Protein AF-A0A226D2D3-F1 (afdb_monomer)

Nearest PDB structures (foldseek):
  6wqw-assembly1_A  TM=8.626E-01  e=2.459E-08  Thermobacillus composti
  1w3h-assembly2_B  TM=8.123E-01  e=1.171E-08  Cellvibrio japonicus
  1w32-assembly2_B  TM=8.047E-01  e=2.616E-08  Cellvibrio japonicus
  7d89-assembly1_A  TM=5.773E-01  e=2.387E-10  Bacillus sp. (in: firmicute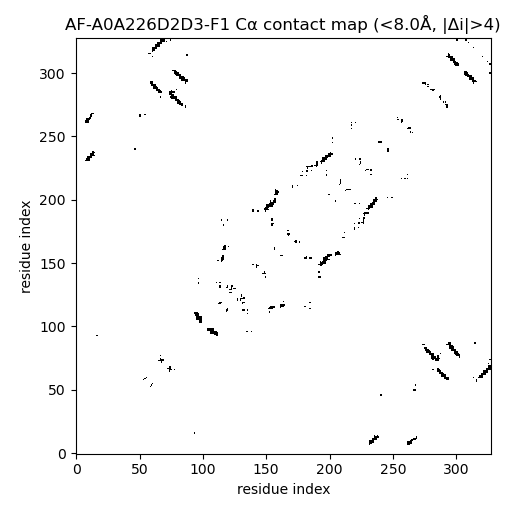s)
  7d88-assembly1_A  TM=5.467E-01  e=6.032E-10  Bacillus sp. (in: firmicutes)

Secondary structure (DSSP, 8-state):
-PPP-----EEEE---------S---S---GGGG--TTSPPPTT-HHHHHHHHHIIIIIEEEEEEEEE-TTS-B-TT-EEEEEEEEESSPP-----EE-TTSSS--EEE-HHHHTSHHHHHHTT-TTSS--HHHHHHHHHHHHHHTT---EE--SEE-SGGGS-TT---SHHHHHHHHHHHHHHHHHHHTTT-SEEEEEE-TTT--HHHHHH-TTHHHHHHHHHHHH-SSSEEEEE----TT-HHHHHHHHHHHHHHHHTT--EE------S----EEEEE--TTSEEEEEEESEEEEEEEEETTEEEEEEEEE-TT-SEEEEEEE--

InterPro domains:
  IPR001000 Glycoside hydrolase family 10 domain [PF00331] (111-263)
  IPR001000 Glycoside hydrolase family 10 domain [PS51760] (74-328)
  IPR001000 Glycoside hydrolase family 10 domain [SM00633] (115-310)
  IPR017853 Glycoside hydrolase superfamily [SSF51445] (75-263)
  IPR044846 Glycoside hydrolase family 10 [PTHR31490] (45-238)

Sequence (328 aa):
MAPLNLSLLILLAVTFSCRTIGGNVIDTFNLNSLRDDTIPLAANDSWRAQALADIETHRKSDLYISVTDALGRAVPDAQVRFEMKRQVFNFGTALLLPDSSKSSSTISTPFENDHKWPQWQTSQSNTDSNHRVTWTNEVIAWAAQRNIKVRGHAMLWGSWRWSPSNIPRDPPGLRSAIANHVQDIGSRHSGRLIEWDVLNEPYSENDYTNLLGREAMLDWFRAARSADPNAKLYLNDYPNPSDSTFINFDADVLRFLVQNGAPAVYRDLVFNQWWSDVTGTTDAVGHFTSRVFQGHYDIHVTKGNKTKIVETTLSHGQSVQSLNIVFD

Mean predicted aligned error: 14.36 Å

Structure (mmCIF, N/CA/C/O backbone):
data_AF-A0A226D2D3-F1
#
_entry.id   AF-A0A226D2D3-F1
#
loop_
_atom_site.group_PDB
_atom_site.id
_atom_site.type_symbol
_atom_site.label_atom_id
_atom_site.label_alt_id
_atom_site.label_comp_id
_atom_site.label_asym_id
_atom_site.label_entity_id
_atom_site.label_seq_id
_atom_site.pdbx_PDB_ins_code
_atom_site.Cartn_x
_atom_site.Cartn_y
_atom_site.Cartn_z
_atom_site.occupancy
_atom_site.B_iso_or_equiv
_atom_site.auth_seq_id
_atom_site.auth_comp_id
_atom_site.auth_asym_id
_atom_site.auth_atom_id
_atom_site.pdbx_PDB_model_num
ATOM 1 N N . MET A 1 1 ? -0.392 -31.424 -18.193 1.00 31.25 1 MET A N 1
ATOM 2 C CA . MET A 1 1 ? 0.022 -30.050 -17.837 1.00 31.25 1 MET A CA 1
ATOM 3 C C . MET A 1 1 ? -1.129 -29.419 -17.076 1.00 31.25 1 MET A C 1
ATOM 5 O O . MET A 1 1 ? -2.198 -29.283 -17.650 1.00 31.25 1 MET A O 1
ATOM 9 N N . ALA A 1 2 ? -0.964 -29.179 -15.776 1.00 21.12 2 ALA A N 1
ATOM 10 C CA . ALA A 1 2 ? -1.991 -28.546 -14.947 1.00 21.12 2 ALA A CA 1
ATOM 11 C C . ALA A 1 2 ? -1.989 -27.021 -15.183 1.00 21.12 2 ALA A C 1
ATOM 13 O O . ALA A 1 2 ? -0.910 -26.467 -15.409 1.00 21.12 2 ALA A O 1
ATOM 14 N N . PRO A 1 3 ? -3.146 -26.337 -15.154 1.00 22.47 3 PRO A N 1
ATOM 15 C CA . PRO A 1 3 ? -3.194 -24.890 -15.315 1.00 22.47 3 PRO A CA 1
ATOM 16 C C . PRO A 1 3 ? -2.588 -24.215 -14.075 1.00 22.47 3 PRO A C 1
ATOM 18 O O . PRO A 1 3 ? -2.956 -24.537 -12.944 1.00 22.47 3 PRO A O 1
ATOM 21 N N . LEU A 1 4 ? -1.643 -23.292 -14.284 1.00 22.88 4 LEU A N 1
ATOM 22 C CA . LEU A 1 4 ? -1.127 -22.430 -13.221 1.00 22.88 4 LEU A CA 1
ATOM 23 C C . LEU A 1 4 ? -2.275 -21.572 -12.677 1.00 22.88 4 LEU A C 1
ATOM 25 O O . LEU A 1 4 ? -2.859 -20.762 -13.393 1.00 22.88 4 LEU A O 1
ATOM 29 N N . ASN A 1 5 ? -2.580 -21.754 -11.399 1.00 22.62 5 ASN A N 1
ATOM 30 C CA . ASN A 1 5 ? -3.577 -20.989 -10.668 1.00 22.62 5 ASN A CA 1
ATOM 31 C C . ASN A 1 5 ? -2.965 -19.624 -10.279 1.00 22.62 5 ASN A C 1
ATOM 33 O O . ASN A 1 5 ? -2.395 -19.477 -9.199 1.00 22.62 5 ASN A O 1
ATOM 37 N N . LEU A 1 6 ? -2.988 -18.645 -11.194 1.00 25.59 6 LEU A N 1
ATOM 38 C CA . LEU A 1 6 ? -2.510 -17.276 -10.949 1.00 25.59 6 LEU A CA 1
ATOM 39 C C . LEU A 1 6 ? -3.553 -16.475 -10.151 1.00 25.59 6 LEU A C 1
ATOM 41 O O . LEU A 1 6 ? -4.326 -15.700 -10.705 1.00 25.59 6 LEU A O 1
ATOM 45 N N . SER A 1 7 ? -3.564 -16.646 -8.830 1.00 23.05 7 SER A N 1
ATOM 46 C CA . SER A 1 7 ? -4.267 -15.736 -7.916 1.00 23.05 7 SER A CA 1
ATOM 47 C C . SER A 1 7 ? -3.352 -14.551 -7.595 1.00 23.05 7 SER A C 1
ATOM 49 O O . SER A 1 7 ? -2.597 -14.577 -6.627 1.00 23.05 7 SER A O 1
ATOM 51 N N . LEU A 1 8 ? -3.341 -13.542 -8.463 1.00 31.14 8 LEU A N 1
ATOM 52 C CA . LEU A 1 8 ? -2.649 -12.275 -8.215 1.00 31.14 8 LEU A CA 1
ATOM 53 C C . LEU A 1 8 ? -3.581 -11.372 -7.361 1.00 31.14 8 LEU A C 1
ATOM 55 O O . LEU A 1 8 ? -4.778 -11.624 -7.288 1.00 31.14 8 LEU A O 1
ATOM 59 N N . LEU A 1 9 ? -3.082 -10.357 -6.658 1.00 27.61 9 LEU A N 1
ATOM 60 C CA . LEU A 1 9 ? -3.921 -9.351 -5.986 1.00 27.61 9 LEU A CA 1
ATOM 61 C C . LEU A 1 9 ? -3.256 -7.998 -6.252 1.00 27.61 9 LEU A C 1
ATOM 63 O O . LEU A 1 9 ? -2.134 -7.787 -5.782 1.00 27.61 9 LEU A O 1
ATOM 67 N N . ILE A 1 10 ? -3.890 -7.145 -7.061 1.00 30.39 10 ILE A N 1
ATOM 68 C CA . ILE A 1 10 ? -3.457 -5.769 -7.315 1.00 30.39 10 ILE A CA 1
ATOM 69 C C . ILE A 1 10 ? -4.364 -4.850 -6.528 1.00 30.39 10 ILE A C 1
ATOM 71 O O . ILE A 1 10 ? -5.568 -4.822 -6.761 1.00 30.39 10 ILE A O 1
ATOM 75 N N . LEU A 1 11 ? -3.793 -4.114 -5.588 1.00 30.05 11 LEU A N 1
ATOM 76 C CA . LEU A 1 11 ? -4.516 -3.104 -4.827 1.00 30.05 11 LEU A CA 1
ATOM 77 C C . LEU A 1 11 ? -3.939 -1.732 -5.224 1.00 30.05 11 LEU A C 1
ATOM 79 O O . LEU A 1 11 ? -2.795 -1.654 -5.668 1.00 30.05 11 LEU A O 1
ATOM 83 N N . LEU A 1 12 ? -4.725 -0.660 -5.150 1.00 31.91 12 LEU A N 1
ATOM 84 C CA . LEU A 1 12 ? -4.219 0.707 -5.326 1.00 31.91 12 LEU A CA 1
ATOM 85 C C . LEU A 1 12 ? -3.885 1.273 -3.946 1.00 31.91 12 LEU A C 1
ATOM 87 O O . LEU A 1 12 ? -4.707 1.151 -3.036 1.00 31.91 12 LEU A O 1
ATOM 91 N N . ALA A 1 13 ? -2.705 1.868 -3.764 1.00 32.47 13 ALA A N 1
ATOM 92 C CA . ALA A 1 13 ? -2.449 2.662 -2.567 1.00 32.47 13 ALA A CA 1
ATOM 93 C C . ALA A 1 13 ? -2.359 4.140 -2.921 1.00 32.47 13 ALA A C 1
ATOM 95 O O . ALA A 1 13 ? -2.171 4.514 -4.071 1.00 32.47 13 ALA A O 1
ATOM 96 N N . VAL A 1 14 ? -2.568 4.950 -1.895 1.00 31.91 14 VAL A N 1
ATOM 97 C CA . VAL A 1 14 ? -2.455 6.398 -1.895 1.00 31.91 14 VAL A CA 1
ATOM 98 C C . VAL A 1 14 ? -1.491 6.701 -0.762 1.00 31.91 14 VAL A C 1
ATOM 100 O O . VAL A 1 14 ? -1.859 6.662 0.415 1.00 31.91 14 VAL A O 1
ATOM 103 N N . THR A 1 15 ? -0.232 6.944 -1.096 1.00 30.95 15 THR A N 1
ATOM 104 C CA . THR A 1 15 ? 0.739 7.503 -0.158 1.00 30.95 15 THR A CA 1
ATOM 105 C C . THR A 1 15 ? 0.542 9.014 -0.114 1.00 30.95 15 THR A C 1
ATOM 107 O O . THR A 1 15 ? 0.740 9.713 -1.104 1.00 30.95 15 THR A O 1
ATOM 110 N N . PHE A 1 16 ? 0.156 9.550 1.044 1.00 25.00 16 PHE A N 1
ATOM 111 C CA . PHE A 1 16 ? 0.282 10.984 1.288 1.00 25.00 16 PHE A CA 1
ATOM 112 C C . PHE A 1 16 ? 1.773 11.292 1.462 1.00 25.00 16 PHE A C 1
ATOM 114 O O . PHE A 1 16 ? 2.352 10.940 2.490 1.00 25.00 16 PHE A O 1
ATOM 121 N N . SER A 1 17 ? 2.402 11.965 0.493 1.00 25.20 17 SER A N 1
ATOM 122 C CA . SER A 1 17 ? 3.638 12.696 0.789 1.00 25.20 17 SER A CA 1
ATOM 123 C C . SER A 1 17 ? 3.292 13.756 1.828 1.00 25.20 17 SER A C 1
ATOM 125 O O . SER A 1 17 ? 2.575 14.719 1.544 1.00 25.20 17 SER A O 1
ATOM 127 N N . CYS A 1 18 ? 3.805 13.586 3.045 1.00 21.55 18 CYS A N 1
ATOM 128 C CA . CYS A 1 18 ? 3.887 14.675 4.002 1.00 21.55 18 CYS A CA 1
ATOM 129 C C . CYS A 1 18 ? 4.701 15.791 3.334 1.00 21.55 18 CYS A C 1
ATOM 131 O O . CYS A 1 18 ? 5.915 15.666 3.176 1.00 21.55 18 CYS A O 1
ATOM 133 N N . ARG A 1 19 ? 4.048 16.884 2.917 1.00 22.12 19 ARG A N 1
ATOM 134 C CA . ARG A 1 19 ? 4.770 18.130 2.646 1.00 22.12 19 ARG A CA 1
ATOM 135 C C . ARG A 1 19 ? 5.502 18.488 3.932 1.00 22.12 19 ARG A C 1
ATOM 137 O O . ARG A 1 19 ? 4.878 18.703 4.967 1.00 22.12 19 ARG A O 1
ATOM 144 N N . THR A 1 20 ? 6.821 18.534 3.850 1.00 23.48 20 THR A N 1
ATOM 145 C CA . THR A 1 20 ? 7.714 19.056 4.876 1.00 23.48 20 THR A CA 1
ATOM 146 C C . THR A 1 20 ? 7.292 20.477 5.240 1.00 23.48 20 THR A C 1
ATOM 148 O O . THR A 1 20 ? 7.628 21.442 4.557 1.00 23.48 20 THR A O 1
ATOM 151 N N . ILE A 1 21 ? 6.558 20.624 6.344 1.00 22.03 21 ILE A N 1
ATOM 152 C CA . ILE A 1 21 ? 6.569 21.874 7.097 1.00 22.03 21 ILE A CA 1
ATOM 153 C C . ILE A 1 21 ? 7.916 21.872 7.813 1.00 22.03 21 ILE A C 1
ATOM 155 O O . ILE A 1 21 ? 8.137 21.117 8.757 1.00 22.03 21 ILE A O 1
ATOM 159 N N . GLY A 1 22 ? 8.861 22.640 7.275 1.00 23.38 22 GLY A N 1
ATOM 160 C CA . GLY A 1 22 ? 10.145 22.860 7.918 1.00 23.38 22 GLY A CA 1
ATOM 161 C C . GLY A 1 22 ? 9.938 23.431 9.319 1.00 23.38 22 GLY A C 1
ATOM 162 O O . GLY A 1 22 ? 9.246 24.432 9.484 1.00 23.38 22 GLY A O 1
ATOM 163 N N . GLY A 1 23 ? 10.557 22.799 10.314 1.00 23.17 23 GLY A N 1
ATOM 164 C CA . GLY A 1 23 ? 10.637 23.336 11.668 1.00 23.17 23 GLY A CA 1
ATOM 165 C C . GLY A 1 23 ? 10.462 22.276 12.746 1.00 23.17 23 GLY A C 1
ATOM 166 O O . GLY A 1 23 ? 9.345 21.883 13.039 1.00 23.17 23 GLY A O 1
ATOM 167 N N . ASN A 1 24 ? 11.588 21.913 13.365 1.00 21.72 24 ASN A N 1
ATOM 168 C CA . ASN A 1 24 ? 11.745 21.278 14.677 1.00 21.72 24 ASN A CA 1
ATOM 169 C C . ASN A 1 24 ? 11.063 19.918 14.921 1.00 21.72 24 ASN A C 1
ATOM 171 O O . ASN A 1 24 ? 9.855 19.740 14.840 1.00 21.72 24 ASN A O 1
ATOM 175 N N . VAL A 1 25 ? 11.901 18.959 15.316 1.00 25.41 25 VAL A N 1
ATOM 176 C CA . VAL A 1 25 ? 11.528 17.638 15.828 1.00 25.41 25 VAL A CA 1
ATOM 177 C C . VAL A 1 25 ? 10.590 17.808 17.029 1.00 25.41 25 VAL A C 1
ATOM 179 O O . VAL A 1 25 ? 10.999 18.334 18.063 1.00 25.41 25 VAL A O 1
ATOM 182 N N . ILE A 1 26 ? 9.334 17.375 16.893 1.00 24.25 26 ILE A N 1
ATOM 183 C CA . ILE A 1 26 ? 8.383 17.285 18.006 1.00 24.25 26 ILE A CA 1
ATOM 184 C C . ILE A 1 26 ? 8.443 15.855 18.543 1.00 24.25 26 ILE A C 1
ATOM 186 O O . ILE A 1 26 ? 7.852 14.939 17.978 1.00 24.25 26 ILE A O 1
ATOM 190 N N . ASP A 1 27 ? 9.159 15.681 19.650 1.00 27.69 27 ASP A N 1
ATOM 191 C CA . ASP A 1 27 ? 9.424 14.396 20.316 1.00 27.69 27 ASP A CA 1
ATOM 192 C C . ASP A 1 27 ? 8.228 13.864 21.141 1.00 27.69 27 ASP A C 1
ATOM 194 O O . ASP A 1 27 ? 8.367 13.051 22.045 1.00 27.69 27 ASP A O 1
ATOM 198 N N . THR A 1 28 ? 7.011 14.335 20.858 1.00 27.64 28 THR A N 1
ATOM 199 C CA . THR A 1 28 ? 5.766 13.844 21.470 1.00 27.64 28 THR A CA 1
ATOM 200 C C . THR A 1 28 ? 4.602 14.052 20.502 1.00 27.64 28 THR A C 1
ATOM 202 O O . THR A 1 28 ? 3.903 15.064 20.529 1.00 27.64 28 THR A O 1
ATOM 205 N N . PHE A 1 29 ? 4.370 13.090 19.609 1.00 30.06 29 PHE A N 1
ATOM 206 C CA . PHE A 1 29 ? 3.169 13.094 18.773 1.00 30.06 29 PHE A CA 1
ATOM 207 C C . PHE A 1 29 ? 1.957 12.696 19.634 1.00 30.06 29 PHE A C 1
ATOM 209 O O . PHE A 1 29 ? 1.652 11.519 19.818 1.00 30.06 29 PHE A O 1
ATOM 216 N N . ASN A 1 30 ? 1.280 13.683 20.223 1.00 29.89 30 ASN A N 1
ATOM 217 C CA . ASN A 1 30 ? 0.001 13.478 20.898 1.00 29.89 30 ASN A CA 1
ATOM 218 C C . ASN A 1 30 ? -1.104 13.372 19.838 1.00 29.89 30 ASN A C 1
ATOM 220 O O . ASN A 1 30 ? -1.528 14.383 19.287 1.00 29.89 30 ASN A O 1
ATOM 224 N N . LEU A 1 31 ? -1.592 12.157 19.572 1.00 31.08 31 LEU A N 1
ATOM 225 C CA . LEU A 1 31 ? -2.655 11.876 18.591 1.00 31.08 31 LEU A CA 1
ATOM 226 C C . LEU A 1 31 ? -3.942 12.700 18.807 1.00 31.08 31 LEU A C 1
ATOM 228 O O . LEU A 1 31 ? -4.733 12.845 17.877 1.00 31.08 31 LEU A O 1
ATOM 232 N N . ASN A 1 32 ? -4.153 13.277 19.996 1.00 30.91 32 ASN A N 1
ATOM 233 C CA . ASN A 1 32 ? -5.303 14.141 20.264 1.00 30.91 32 ASN A CA 1
ATOM 234 C C . ASN A 1 32 ? -5.236 15.504 19.555 1.00 30.91 32 ASN A C 1
ATOM 236 O O . ASN A 1 32 ? -6.280 16.131 19.403 1.00 30.91 32 ASN A O 1
ATOM 240 N N . SER A 1 33 ? -4.065 15.966 19.096 1.00 29.94 33 SER A N 1
ATOM 241 C CA . SER A 1 33 ? -3.946 17.246 18.373 1.00 29.94 33 SER A CA 1
ATOM 242 C C . SER A 1 33 ? -4.426 17.185 16.917 1.00 29.94 33 SER A C 1
ATOM 244 O O . SER A 1 33 ? -4.579 18.227 16.291 1.00 29.94 33 SER A O 1
ATOM 246 N N . LEU A 1 34 ? -4.706 15.987 16.387 1.00 29.73 34 LEU A N 1
ATOM 247 C CA . LEU A 1 34 ? -5.310 15.783 15.063 1.00 29.73 34 LEU A CA 1
ATOM 248 C C . LEU A 1 34 ? -6.852 15.839 15.083 1.00 29.73 34 LEU A C 1
ATOM 250 O O . LEU A 1 34 ? -7.475 15.679 14.037 1.00 29.73 34 LEU A O 1
ATOM 254 N N . ARG A 1 35 ? -7.480 16.054 16.251 1.00 33.56 35 ARG A N 1
ATOM 255 C CA . ARG A 1 35 ? -8.943 16.196 16.421 1.00 33.56 35 ARG A CA 1
ATOM 256 C C . ARG A 1 35 ? -9.435 17.621 16.135 1.00 33.56 35 ARG A C 1
ATOM 258 O O . ARG A 1 35 ? -10.252 18.156 16.881 1.00 33.56 35 ARG A O 1
ATOM 265 N N . ASP A 1 36 ? -8.886 18.267 15.113 1.00 33.00 36 ASP A N 1
ATOM 266 C CA . ASP A 1 36 ? -9.359 19.591 14.719 1.00 33.00 36 ASP A CA 1
ATOM 267 C C . ASP A 1 36 ? -10.523 19.461 13.727 1.00 33.00 36 ASP A C 1
ATOM 269 O O . ASP A 1 36 ? -10.343 19.390 12.511 1.00 33.00 36 ASP A O 1
ATOM 273 N N . ASP A 1 37 ? -11.735 19.416 14.280 1.00 34.66 37 ASP A N 1
ATOM 274 C CA . ASP A 1 37 ? -12.998 19.333 13.540 1.00 34.66 37 ASP A CA 1
ATOM 275 C C . ASP A 1 37 ? -13.365 20.661 12.830 1.00 34.66 37 ASP A C 1
ATOM 277 O O . ASP A 1 37 ? -14.459 20.790 12.278 1.00 34.66 37 ASP A O 1
ATOM 281 N N . THR A 1 38 ? -12.481 21.672 12.844 1.00 30.61 38 THR A N 1
ATOM 282 C CA . THR A 1 38 ? -12.770 23.020 12.320 1.00 30.61 38 THR A CA 1
ATOM 283 C C . THR A 1 38 ? -12.391 23.239 10.856 1.00 30.61 38 THR A C 1
ATOM 285 O O . THR A 1 38 ? -12.717 24.292 10.306 1.00 30.61 38 THR A O 1
ATOM 288 N N . ILE A 1 39 ? -11.761 22.265 10.184 1.00 31.69 39 ILE A N 1
ATOM 289 C CA . ILE A 1 39 ? -11.462 22.366 8.747 1.00 31.69 39 ILE A CA 1
ATOM 290 C C . ILE A 1 39 ? -12.756 22.125 7.948 1.00 31.69 39 ILE A C 1
ATOM 292 O O . ILE A 1 39 ? -13.252 20.995 7.925 1.00 31.69 39 ILE A O 1
ATOM 296 N N . PRO A 1 40 ? -13.313 23.134 7.248 1.00 30.62 40 PRO A N 1
ATOM 297 C CA . PRO A 1 40 ? -14.544 22.958 6.491 1.00 30.62 40 PRO A CA 1
ATOM 298 C C . PRO A 1 40 ? -14.302 21.998 5.324 1.00 30.62 40 PRO A C 1
ATOM 300 O O . PRO A 1 40 ? -13.495 22.263 4.431 1.00 30.62 40 PRO A O 1
ATOM 303 N N . LEU A 1 41 ? -15.015 20.875 5.322 1.00 38.25 41 LEU A N 1
ATOM 304 C CA . LEU A 1 41 ? -15.001 19.929 4.212 1.00 38.25 41 LEU A CA 1
ATOM 305 C C . LEU A 1 41 ? -15.872 20.484 3.076 1.00 38.25 41 LEU A C 1
ATOM 307 O O . LEU A 1 41 ? -17.026 20.853 3.296 1.00 38.25 41 LEU A O 1
ATOM 311 N N . ALA A 1 42 ? -15.325 20.560 1.860 1.00 38.81 42 ALA A N 1
ATOM 312 C CA . ALA A 1 42 ? -16.060 21.024 0.683 1.00 38.81 42 ALA A CA 1
ATOM 313 C C . ALA A 1 42 ? -17.308 20.150 0.444 1.00 38.81 42 ALA A C 1
ATOM 315 O O . ALA A 1 42 ? -17.222 18.925 0.366 1.00 38.81 42 ALA A O 1
ATOM 316 N N . ALA A 1 43 ? -18.476 20.789 0.356 1.00 40.25 43 ALA A N 1
ATOM 317 C CA . ALA A 1 43 ? -19.776 20.146 0.551 1.00 40.25 43 ALA A CA 1
ATOM 318 C C . ALA A 1 43 ? -20.296 19.277 -0.618 1.00 40.25 43 ALA A C 1
ATOM 320 O O . ALA A 1 43 ? -21.300 18.597 -0.442 1.00 40.25 43 ALA A O 1
ATOM 321 N N . ASN A 1 44 ? -19.649 19.265 -1.792 1.00 46.38 44 ASN A N 1
ATOM 322 C CA . ASN A 1 44 ? -20.269 18.773 -3.038 1.00 46.38 44 ASN A CA 1
ATOM 323 C C . ASN A 1 44 ? -19.428 17.753 -3.827 1.00 46.38 44 ASN A C 1
ATOM 325 O O . ASN A 1 44 ? -19.378 17.786 -5.054 1.00 46.38 44 ASN A O 1
ATOM 329 N N . ASP A 1 45 ? -18.803 16.811 -3.130 1.00 53.25 45 ASP A N 1
ATOM 330 C CA . ASP A 1 45 ? -17.981 15.770 -3.746 1.00 53.25 45 ASP A CA 1
ATOM 331 C C . ASP A 1 45 ? -18.735 14.426 -3.807 1.00 53.25 45 ASP A C 1
ATOM 333 O O . ASP A 1 45 ? -18.797 13.689 -2.821 1.00 53.25 45 ASP A O 1
ATOM 337 N N . SER A 1 46 ? -19.294 14.066 -4.970 1.00 51.72 46 SER A N 1
ATOM 338 C CA . SER A 1 46 ? -20.039 12.802 -5.171 1.00 51.72 46 SER A CA 1
ATOM 339 C C . SER A 1 46 ? -19.212 11.545 -4.863 1.00 51.72 46 SER A C 1
ATOM 341 O O . SER A 1 46 ? -19.755 10.526 -4.434 1.00 51.72 46 SER A O 1
ATOM 343 N N . TRP A 1 47 ? -17.886 11.625 -5.002 1.00 45.91 47 TRP A N 1
ATOM 344 C CA . TRP A 1 47 ? -16.967 10.541 -4.659 1.00 45.91 47 TRP A CA 1
ATOM 345 C C . TRP A 1 47 ? -16.958 10.224 -3.155 1.00 45.91 47 TRP A C 1
ATOM 347 O O . TRP A 1 47 ? -16.774 9.063 -2.788 1.00 45.91 47 TRP A O 1
ATOM 357 N N . ARG A 1 48 ? -17.210 11.210 -2.277 1.00 50.19 48 ARG A N 1
ATOM 358 C CA . ARG A 1 48 ? -17.211 11.014 -0.814 1.00 50.19 48 ARG A CA 1
ATOM 359 C C . ARG A 1 48 ? -18.369 10.146 -0.359 1.00 50.19 48 ARG A C 1
ATOM 361 O O . ARG A 1 48 ? -18.182 9.302 0.508 1.00 50.19 48 ARG A O 1
ATOM 368 N N . ALA A 1 49 ? -19.545 10.323 -0.958 1.00 57.38 49 ALA A N 1
ATOM 369 C CA . ALA A 1 49 ? -20.709 9.502 -0.643 1.00 57.38 49 ALA A CA 1
ATOM 370 C C . ALA A 1 49 ? -20.434 8.022 -0.946 1.00 57.38 49 ALA A C 1
ATOM 372 O O . ALA A 1 49 ? -20.690 7.162 -0.105 1.00 57.38 49 ALA A O 1
ATOM 373 N N . GLN A 1 50 ? -19.825 7.731 -2.101 1.00 55.41 50 GLN A N 1
ATOM 374 C CA . GLN A 1 50 ? -19.432 6.362 -2.429 1.00 55.41 50 GLN A CA 1
ATOM 375 C C . GLN A 1 50 ? -18.284 5.871 -1.532 1.00 55.41 50 GLN A C 1
ATOM 377 O O . GLN A 1 50 ? -18.302 4.720 -1.122 1.00 55.41 50 GLN A O 1
ATOM 382 N N . ALA A 1 51 ? -17.302 6.711 -1.192 1.00 51.12 51 ALA A N 1
ATOM 383 C CA . ALA A 1 51 ? -16.208 6.314 -0.301 1.00 51.12 51 ALA A CA 1
ATOM 384 C C . ALA A 1 51 ? -16.707 5.960 1.112 1.00 51.12 51 ALA A C 1
ATOM 386 O O . ALA A 1 51 ? -16.269 4.970 1.693 1.00 51.12 51 ALA A O 1
ATOM 387 N N . LEU A 1 52 ? -17.665 6.723 1.646 1.00 60.28 52 LEU A N 1
ATOM 388 C CA . LEU A 1 52 ? -18.320 6.423 2.920 1.00 60.28 52 LEU A CA 1
ATOM 389 C C . LEU A 1 52 ? -19.144 5.128 2.842 1.00 60.28 52 LEU A C 1
ATOM 391 O O . LEU A 1 52 ? -19.071 4.311 3.757 1.00 60.28 52 LEU A O 1
ATOM 395 N N . ALA A 1 53 ? -19.873 4.902 1.745 1.00 63.94 53 ALA A N 1
ATOM 396 C CA . ALA A 1 53 ? -20.614 3.657 1.529 1.00 63.94 53 ALA A CA 1
ATOM 397 C C . ALA A 1 53 ? -19.687 2.427 1.468 1.00 63.94 53 ALA A C 1
ATOM 399 O O . ALA A 1 53 ? -19.996 1.373 2.030 1.00 63.94 53 ALA A O 1
ATOM 400 N N . ASP A 1 54 ? -18.521 2.572 0.843 1.00 61.56 54 ASP A N 1
ATOM 401 C CA . ASP A 1 54 ? -17.526 1.506 0.749 1.00 61.56 54 ASP A CA 1
ATOM 402 C C . ASP A 1 54 ? -16.854 1.239 2.106 1.00 61.56 54 ASP A C 1
ATOM 404 O O . ASP A 1 54 ? -16.642 0.081 2.463 1.00 61.56 54 ASP A O 1
ATOM 408 N N . ILE A 1 55 ? -16.586 2.279 2.912 1.00 65.88 55 ILE A N 1
ATOM 409 C CA . ILE A 1 55 ? -16.119 2.126 4.302 1.00 65.88 55 ILE A CA 1
ATOM 410 C C . ILE A 1 55 ? -17.122 1.307 5.112 1.00 65.88 55 ILE A C 1
ATOM 412 O O . ILE A 1 55 ? -16.738 0.344 5.783 1.00 65.88 55 ILE A O 1
ATOM 416 N N . GLU A 1 56 ? -18.404 1.665 5.030 1.00 74.19 56 GLU A N 1
ATOM 417 C CA . GLU A 1 56 ? -19.457 0.923 5.716 1.00 74.19 56 GLU A CA 1
ATOM 418 C C . GLU A 1 56 ? -19.512 -0.531 5.253 1.00 74.19 56 GLU A C 1
ATOM 420 O O . GLU A 1 56 ? -19.709 -1.414 6.081 1.00 74.19 56 GLU A O 1
ATOM 425 N N . THR A 1 57 ? -19.296 -0.801 3.968 1.00 70.62 57 THR A N 1
ATOM 426 C CA . THR A 1 57 ? -19.434 -2.147 3.393 1.00 70.62 57 THR A CA 1
ATOM 427 C C . THR A 1 57 ? -18.222 -3.039 3.659 1.00 70.62 57 THR A C 1
ATOM 429 O O . THR A 1 57 ? -18.374 -4.206 4.014 1.00 70.62 57 THR A O 1
ATOM 432 N N . HIS A 1 58 ? -17.011 -2.517 3.478 1.00 68.25 58 HIS A N 1
ATOM 433 C CA . HIS A 1 58 ? -15.797 -3.335 3.426 1.00 68.25 58 HIS A CA 1
ATOM 434 C C . HIS A 1 58 ? -14.978 -3.293 4.711 1.00 68.25 58 HIS A C 1
ATOM 436 O O . HIS A 1 58 ? -14.211 -4.222 4.980 1.00 68.25 58 HIS A O 1
ATOM 442 N N . ARG A 1 59 ? -15.133 -2.230 5.505 1.00 72.00 59 ARG A N 1
ATOM 443 C CA . ARG A 1 59 ? -14.229 -1.930 6.621 1.00 72.00 59 ARG A CA 1
ATOM 444 C C . ARG A 1 59 ? -14.898 -1.970 7.982 1.00 72.00 59 ARG A C 1
ATOM 446 O O . ARG A 1 59 ? -14.196 -1.939 8.992 1.00 72.00 59 ARG A O 1
ATOM 453 N N . LYS A 1 60 ? -16.225 -2.070 8.015 1.00 79.31 60 LYS A N 1
ATOM 454 C CA . LYS A 1 60 ? -17.016 -2.205 9.235 1.00 79.31 60 LYS A CA 1
ATOM 455 C C . LYS A 1 60 ? -17.805 -3.509 9.225 1.00 79.31 60 LYS A C 1
ATOM 457 O O . LYS A 1 60 ? -18.158 -4.027 8.169 1.00 79.31 60 LYS A O 1
ATOM 462 N N . SER A 1 61 ? -18.075 -4.021 10.415 1.00 84.56 61 SER A N 1
ATOM 463 C CA . SER A 1 61 ? -18.886 -5.216 10.636 1.00 84.56 61 SER A CA 1
ATOM 464 C C . SER A 1 61 ? -19.973 -4.911 11.657 1.00 84.56 61 SER A C 1
ATOM 466 O O . SER A 1 61 ? -19.786 -4.063 12.539 1.00 84.56 61 SER A O 1
ATOM 468 N N . ASP A 1 62 ? -21.103 -5.60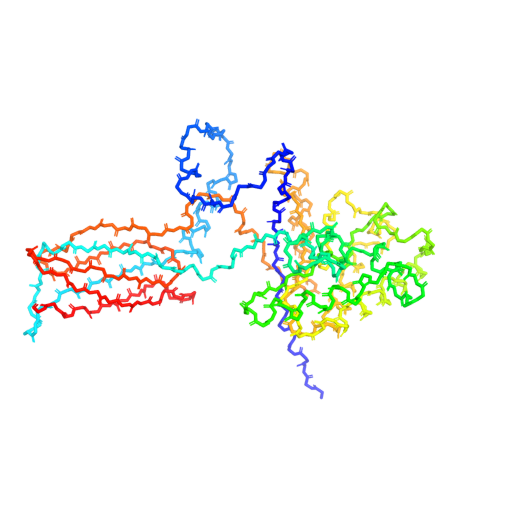8 11.537 1.00 87.19 62 ASP A N 1
ATOM 469 C CA . ASP A 1 62 ? -22.113 -5.583 12.586 1.00 87.19 62 ASP A CA 1
ATOM 470 C C . ASP A 1 62 ? -21.623 -6.412 13.764 1.00 87.19 62 ASP A C 1
ATOM 472 O O . ASP A 1 62 ? -21.130 -7.534 13.617 1.00 87.19 62 ASP A O 1
ATOM 476 N N . LEU A 1 63 ? -21.777 -5.842 14.947 1.00 86.75 63 LEU A N 1
ATOM 477 C CA . LEU A 1 63 ? -21.451 -6.482 16.197 1.00 86.75 63 LEU A CA 1
ATOM 478 C C . LEU A 1 63 ? -22.705 -6.615 17.040 1.00 86.75 63 LEU A C 1
ATOM 480 O O . LEU A 1 63 ? -23.437 -5.649 17.254 1.00 86.75 63 LEU A O 1
ATOM 484 N N . TYR A 1 64 ? -22.898 -7.821 17.549 1.00 90.25 64 TYR A N 1
ATOM 485 C CA . TYR A 1 64 ? -23.986 -8.184 18.427 1.00 90.25 64 TYR A CA 1
ATOM 486 C C . TYR A 1 64 ? -23.430 -8.718 19.743 1.00 90.25 64 TYR A C 1
ATOM 488 O O . TYR A 1 64 ? -22.690 -9.701 19.760 1.00 90.25 64 TYR A O 1
ATOM 496 N N . ILE A 1 65 ? -23.804 -8.096 20.854 1.00 92.38 65 ILE A N 1
ATOM 497 C CA . ILE A 1 65 ? -23.439 -8.537 22.197 1.00 92.38 65 ILE A CA 1
ATOM 498 C C . ILE A 1 65 ? -24.681 -8.997 22.927 1.00 92.38 65 ILE A C 1
ATOM 500 O O . ILE A 1 65 ? -25.681 -8.285 22.945 1.00 92.38 65 ILE A O 1
ATOM 504 N N . SER A 1 66 ? -24.573 -10.140 23.593 1.00 95.25 66 SER A N 1
ATOM 505 C CA . SER A 1 66 ? -25.507 -10.559 24.630 1.00 95.25 66 SER A CA 1
ATOM 506 C C . SER A 1 66 ? -24.804 -10.571 25.974 1.00 95.25 66 SER A C 1
ATOM 508 O O . SER A 1 66 ? -23.818 -11.285 26.147 1.00 95.25 66 SER A O 1
ATOM 510 N N . VAL A 1 67 ? -25.310 -9.795 26.928 1.00 96.31 67 VAL A N 1
ATOM 511 C CA . VAL A 1 67 ? -24.806 -9.751 28.300 1.00 96.31 67 VAL A CA 1
ATOM 512 C C . VAL A 1 67 ? -25.761 -10.510 29.212 1.00 96.31 67 VAL A C 1
ATOM 514 O O . VAL A 1 67 ? -26.926 -10.136 29.367 1.00 96.31 67 VAL A O 1
ATOM 517 N N . THR A 1 68 ? -25.254 -11.566 29.839 1.00 96.94 68 THR A N 1
ATOM 518 C CA . THR A 1 68 ? -26.015 -12.395 30.782 1.00 96.94 68 THR A CA 1
ATOM 519 C C . THR A 1 68 ? -25.287 -12.517 32.108 1.00 96.94 68 THR A C 1
ATOM 521 O O . THR A 1 68 ? -24.072 -12.389 32.149 1.00 96.94 68 THR A O 1
ATOM 524 N N . ASP A 1 69 ? -25.988 -12.807 33.196 1.00 94.25 69 ASP A N 1
ATOM 525 C CA . ASP A 1 69 ? -25.341 -13.219 34.443 1.00 94.25 69 ASP A CA 1
ATOM 526 C C . ASP A 1 69 ? -24.887 -14.691 34.388 1.00 94.25 69 ASP A C 1
ATOM 528 O O . ASP A 1 69 ? -25.130 -15.403 33.406 1.00 94.25 69 ASP A O 1
ATOM 532 N N . ALA A 1 70 ? -24.243 -15.171 35.456 1.00 92.69 70 ALA A N 1
ATOM 533 C CA . ALA A 1 70 ? -23.799 -16.563 35.589 1.00 92.69 70 ALA A CA 1
ATOM 534 C C . ALA A 1 70 ? -24.930 -17.610 35.493 1.00 92.69 70 ALA A C 1
ATOM 536 O O . ALA A 1 70 ? -24.658 -18.790 35.273 1.00 92.69 70 ALA A O 1
ATOM 537 N N . LEU A 1 71 ? -26.194 -17.202 35.661 1.00 93.50 71 LEU A N 1
ATOM 538 C CA . LEU A 1 71 ? -27.376 -18.060 35.531 1.00 93.50 71 LEU A CA 1
ATOM 539 C C . LEU A 1 71 ? -28.020 -17.957 34.138 1.00 93.50 71 LEU A C 1
ATOM 541 O O . LEU A 1 71 ? -29.078 -18.542 33.909 1.00 93.50 71 LEU A O 1
ATOM 545 N N . GLY A 1 72 ? -27.402 -17.218 33.210 1.00 91.88 72 GLY A N 1
ATOM 546 C CA . GLY A 1 72 ? -27.898 -17.005 31.852 1.00 91.88 72 GLY A CA 1
ATOM 547 C C . GLY A 1 72 ? -29.041 -15.992 31.756 1.00 91.88 72 GLY A C 1
ATOM 548 O O . GLY A 1 72 ? -29.681 -15.901 30.711 1.00 91.88 72 GLY A O 1
ATOM 549 N N . ARG A 1 73 ? -29.328 -15.231 32.819 1.00 94.50 73 ARG A N 1
ATOM 550 C CA . ARG A 1 73 ? -30.381 -14.205 32.805 1.00 94.50 73 ARG A CA 1
ATOM 551 C C . ARG A 1 73 ? -29.846 -12.927 32.175 1.00 94.50 73 ARG A C 1
ATOM 553 O O . ARG A 1 73 ? -28.700 -12.558 32.414 1.00 94.50 73 ARG A O 1
ATOM 560 N N . ALA A 1 74 ? -30.682 -12.244 31.401 1.00 96.25 74 ALA A N 1
ATOM 561 C CA . ALA A 1 74 ? -30.337 -10.975 30.771 1.00 96.25 74 ALA A CA 1
ATOM 562 C C . ALA A 1 74 ? -29.881 -9.926 31.797 1.00 96.25 74 ALA A C 1
ATOM 564 O O . ALA A 1 74 ? -30.495 -9.779 32.856 1.00 96.25 74 ALA A O 1
ATOM 565 N N . VAL A 1 75 ? -28.840 -9.166 31.451 1.00 96.44 75 VAL A N 1
ATOM 566 C CA . VAL A 1 75 ? -28.397 -7.997 32.221 1.00 96.44 75 VAL A CA 1
ATOM 567 C C . VAL A 1 75 ? -28.811 -6.731 31.466 1.00 96.44 75 VAL A C 1
ATOM 569 O O . VAL A 1 75 ? -28.048 -6.249 30.621 1.00 96.44 75 VAL A O 1
ATOM 572 N N . PRO A 1 76 ? -30.013 -6.184 31.730 1.00 96.25 76 PRO A N 1
ATOM 573 C CA . PRO A 1 76 ? -30.451 -4.936 31.119 1.00 96.25 76 PRO A CA 1
ATOM 574 C C . PRO A 1 76 ? -29.685 -3.746 31.691 1.00 96.25 76 PRO A C 1
ATOM 576 O O . PRO A 1 76 ? -29.107 -3.828 32.778 1.00 96.25 76 PRO A O 1
ATOM 579 N N . ASP A 1 77 ? -29.683 -2.633 30.968 1.00 96.25 77 ASP A N 1
ATOM 580 C CA . ASP A 1 77 ? -29.039 -1.359 31.304 1.00 96.25 77 ASP A CA 1
ATOM 581 C C . ASP A 1 77 ? -27.576 -1.458 31.777 1.00 96.25 77 ASP A C 1
ATOM 583 O O . ASP A 1 77 ? -27.142 -0.718 32.668 1.00 96.25 77 ASP A O 1
ATOM 587 N N . ALA A 1 78 ? -26.817 -2.416 31.250 1.00 96.25 78 ALA A N 1
ATOM 588 C CA . ALA A 1 78 ? -25.367 -2.437 31.377 1.00 96.25 78 ALA A CA 1
ATOM 589 C C . ALA A 1 78 ? -24.780 -1.478 30.341 1.00 96.25 78 ALA A C 1
ATOM 591 O O . ALA A 1 78 ? -25.138 -1.526 29.166 1.00 96.25 78 ALA A O 1
ATOM 592 N N . GLN A 1 79 ? -23.873 -0.603 30.762 1.00 96.62 79 GLN A N 1
ATOM 593 C CA . GLN A 1 79 ? -23.113 0.226 29.840 1.00 96.62 79 GLN A CA 1
ATOM 594 C C . GLN A 1 79 ? -22.092 -0.654 29.120 1.00 96.62 79 GLN A C 1
ATOM 596 O O . GLN A 1 79 ? -21.337 -1.376 29.764 1.00 96.62 79 GLN A O 1
ATOM 601 N N . VAL A 1 80 ? -22.051 -0.582 27.796 1.00 94.56 80 VAL A N 1
ATOM 602 C CA . VAL A 1 80 ? -21.074 -1.291 26.971 1.00 94.56 80 VAL A CA 1
ATOM 603 C C . VAL A 1 80 ? -20.246 -0.256 26.225 1.00 94.56 80 VAL A C 1
ATOM 605 O O . VAL A 1 80 ? -20.811 0.572 25.514 1.00 94.56 80 VAL A O 1
ATOM 608 N N . ARG A 1 81 ? -18.922 -0.293 26.380 1.00 92.00 81 ARG A N 1
ATOM 609 C CA . ARG A 1 81 ? -17.972 0.522 25.617 1.00 92.00 81 ARG A CA 1
ATOM 610 C C . ARG A 1 81 ? -17.029 -0.372 24.827 1.00 92.00 81 ARG A C 1
ATOM 612 O O . ARG A 1 81 ? -16.397 -1.266 25.378 1.00 92.00 81 ARG A O 1
ATOM 619 N N . PHE A 1 82 ? -16.927 -0.085 23.541 1.00 86.25 82 PHE A N 1
ATOM 620 C CA . PHE A 1 82 ? -16.014 -0.705 22.600 1.00 86.25 82 PHE A CA 1
ATOM 621 C C . PHE A 1 82 ? -14.825 0.195 22.389 1.00 86.25 82 PHE A C 1
ATOM 623 O O . PHE A 1 82 ? -14.933 1.164 21.646 1.00 86.25 82 PHE A O 1
ATOM 630 N N . GLU A 1 83 ? -13.699 -0.145 22.999 1.00 81.75 83 GLU A N 1
ATOM 631 C CA . GLU A 1 83 ? -12.446 0.546 22.753 1.00 81.75 83 GLU A CA 1
ATOM 632 C C . GLU A 1 83 ? -11.634 -0.280 21.760 1.00 81.75 83 GLU A C 1
ATOM 634 O O . GLU A 1 83 ? -11.096 -1.338 22.090 1.00 81.75 83 GLU A O 1
ATOM 639 N N . MET A 1 84 ? -11.547 0.180 20.513 1.00 79.75 84 MET A N 1
ATOM 640 C CA . MET A 1 84 ? -10.584 -0.413 19.596 1.00 79.75 84 MET A CA 1
ATOM 641 C C . MET A 1 84 ? -9.173 -0.230 20.169 1.00 79.75 84 MET A C 1
ATOM 643 O O . MET A 1 84 ? -8.845 0.832 20.686 1.00 79.75 84 MET A O 1
ATOM 647 N N . LYS A 1 85 ? -8.336 -1.263 20.066 1.00 77.44 85 LYS A N 1
ATOM 648 C CA . LYS A 1 85 ? -6.924 -1.246 20.483 1.00 77.44 85 LYS A CA 1
ATOM 649 C C . LYS A 1 85 ? -5.973 -1.295 19.303 1.00 77.44 85 LYS A C 1
ATOM 651 O O . LYS A 1 85 ? -4.871 -0.756 19.369 1.00 77.44 85 LYS A O 1
ATOM 656 N N . ARG A 1 86 ? -6.384 -1.956 18.218 1.00 68.12 86 ARG A N 1
ATOM 657 C CA . ARG A 1 86 ? -5.579 -2.081 17.002 1.00 68.12 86 ARG A CA 1
ATOM 658 C C . ARG A 1 86 ? -6.468 -2.247 15.777 1.00 68.12 86 ARG A C 1
ATOM 660 O O . ARG A 1 86 ? -7.328 -3.119 15.749 1.00 68.12 86 ARG A O 1
ATOM 667 N N . GLN A 1 87 ? -6.206 -1.458 14.745 1.00 67.69 87 GLN A N 1
ATOM 668 C CA . GLN A 1 87 ? -6.800 -1.625 13.418 1.00 67.69 87 GLN A CA 1
ATOM 669 C C . GLN A 1 87 ? -6.231 -2.871 12.718 1.00 67.69 87 GLN A C 1
ATOM 671 O O . GLN A 1 87 ? -5.060 -3.206 12.898 1.00 67.69 87 GLN A O 1
ATOM 676 N N . VAL A 1 88 ? -7.031 -3.542 11.881 1.00 64.44 88 VAL A N 1
ATOM 677 C CA . VAL A 1 88 ? -6.514 -4.601 10.980 1.00 64.44 88 VAL A CA 1
ATOM 678 C C . VAL A 1 88 ? -5.723 -4.033 9.794 1.00 64.44 88 VAL A C 1
ATOM 680 O O . VAL A 1 88 ? -4.986 -4.763 9.131 1.00 64.44 88 VAL A O 1
ATOM 683 N N . PHE A 1 89 ? -5.849 -2.729 9.540 1.00 57.62 89 PHE A N 1
ATOM 684 C CA . PHE A 1 89 ? -5.093 -2.007 8.523 1.00 57.62 89 PHE A CA 1
ATOM 685 C C . PHE A 1 89 ? -3.744 -1.537 9.073 1.00 57.62 89 PHE A C 1
ATOM 687 O O . PHE A 1 89 ? -3.625 -1.151 10.237 1.00 57.62 89 PHE A O 1
ATOM 694 N N . ASN A 1 90 ? -2.715 -1.554 8.223 1.00 54.75 90 ASN A N 1
ATOM 695 C CA . ASN A 1 90 ? -1.417 -0.999 8.591 1.00 54.75 90 ASN A CA 1
ATOM 696 C C . ASN A 1 90 ? -1.465 0.530 8.456 1.00 54.75 90 ASN A C 1
ATOM 698 O O . ASN A 1 90 ? -1.905 1.044 7.429 1.00 54.75 90 ASN A O 1
ATOM 702 N N . PHE A 1 91 ? -0.943 1.241 9.452 1.00 51.44 91 PHE A N 1
ATOM 703 C CA . PHE A 1 91 ? -0.545 2.639 9.302 1.00 51.44 91 PHE A CA 1
ATOM 704 C C . PHE A 1 91 ? 0.950 2.687 8.995 1.00 51.44 91 PHE A C 1
ATOM 706 O O . PHE A 1 91 ? 1.726 1.926 9.574 1.00 51.44 91 PHE A O 1
ATOM 713 N N . GLY A 1 92 ? 1.347 3.560 8.074 1.00 52.88 92 GLY A N 1
ATOM 714 C CA . GLY A 1 92 ? 2.730 3.689 7.629 1.00 52.88 92 GLY A CA 1
ATOM 715 C C . GLY A 1 92 ? 3.1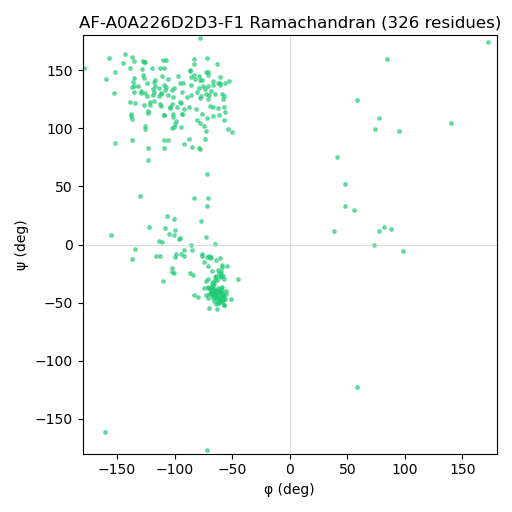47 5.147 7.494 1.00 52.88 92 GLY A C 1
ATOM 716 O O . GLY A 1 92 ? 2.308 6.039 7.398 1.00 52.88 92 GLY A O 1
ATOM 717 N N . THR A 1 93 ? 4.456 5.370 7.483 1.00 53.03 93 THR A N 1
ATOM 718 C CA . THR A 1 93 ? 5.087 6.655 7.173 1.00 53.03 93 THR A CA 1
ATOM 719 C C . THR A 1 93 ? 6.254 6.417 6.220 1.00 53.03 93 THR A C 1
ATOM 721 O O . THR A 1 93 ? 6.791 5.306 6.165 1.00 53.03 93 THR A O 1
ATOM 724 N N . ALA A 1 94 ? 6.663 7.449 5.485 1.00 62.44 94 ALA A N 1
ATOM 725 C CA . ALA A 1 94 ? 7.922 7.416 4.759 1.00 62.44 94 ALA A CA 1
ATOM 726 C C . ALA A 1 94 ? 9.072 7.494 5.768 1.00 62.44 94 ALA A C 1
ATOM 728 O O . ALA A 1 94 ? 9.123 8.395 6.610 1.00 62.44 94 ALA A O 1
ATOM 729 N N . LEU A 1 95 ? 9.985 6.528 5.702 1.00 55.84 95 LEU A N 1
ATOM 730 C CA . LEU A 1 95 ? 11.197 6.581 6.500 1.00 55.84 95 LEU A CA 1
ATOM 731 C C . LEU A 1 95 ? 12.237 7.453 5.801 1.00 55.84 95 LEU A C 1
ATOM 733 O O . LEU A 1 95 ? 12.390 7.476 4.579 1.00 55.84 95 LEU A O 1
ATOM 737 N N . LEU A 1 96 ? 12.999 8.137 6.630 1.00 55.19 96 LEU A N 1
ATOM 738 C CA . LEU A 1 96 ? 14.317 8.626 6.298 1.00 55.19 96 LEU A CA 1
ATOM 739 C C . LEU A 1 96 ? 15.277 7.702 7.113 1.00 55.19 96 LEU A C 1
ATOM 741 O O . LEU A 1 96 ? 14.974 7.353 8.255 1.00 55.19 96 LEU A O 1
ATOM 745 N N . LEU A 1 97 ? 16.369 7.203 6.531 1.00 49.00 97 LEU A N 1
ATOM 746 C CA . LEU A 1 97 ? 17.352 6.293 7.134 1.00 49.00 97 LEU A CA 1
ATOM 747 C C . LEU A 1 97 ? 18.223 6.992 8.203 1.00 49.00 97 LEU A C 1
ATOM 749 O O . LEU A 1 97 ? 18.609 8.147 7.996 1.00 49.00 97 LEU A O 1
ATOM 753 N N . PRO A 1 98 ? 18.640 6.290 9.275 1.00 43.16 98 PRO A N 1
ATOM 754 C CA . PRO A 1 98 ? 19.684 6.735 10.206 1.00 43.16 98 PRO A CA 1
ATOM 755 C C . PRO A 1 98 ? 21.054 6.903 9.525 1.00 43.16 98 PRO A C 1
ATOM 757 O O . PRO A 1 98 ? 21.465 6.059 8.736 1.00 43.16 98 PRO A O 1
ATOM 760 N N . ASP A 1 99 ? 21.786 7.961 9.868 1.00 42.59 99 ASP A N 1
ATOM 761 C CA . ASP A 1 99 ? 23.198 8.159 9.531 1.00 42.59 99 ASP A CA 1
ATOM 762 C C . ASP A 1 99 ? 24.052 7.118 10.271 1.00 42.59 99 ASP A C 1
ATOM 764 O O . ASP A 1 99 ? 24.197 7.184 11.492 1.00 42.59 99 ASP A O 1
ATOM 768 N N . SER A 1 100 ? 24.638 6.161 9.549 1.00 43.12 100 SER A N 1
ATOM 769 C CA . SER A 1 100 ? 25.469 5.104 10.141 1.00 43.12 100 SER A CA 1
ATOM 770 C C . SER A 1 100 ? 26.799 5.614 10.719 1.00 43.12 100 SER A C 1
ATOM 772 O O . SER A 1 100 ? 27.493 4.860 11.400 1.00 43.12 100 SER A O 1
ATOM 774 N N . SER A 1 101 ? 27.179 6.873 10.459 1.00 42.53 101 SER A N 1
ATOM 775 C CA . SER A 1 101 ? 28.398 7.504 10.990 1.00 42.53 101 SER A CA 1
ATOM 776 C C . SER A 1 101 ? 28.185 8.257 12.309 1.00 42.53 101 SER A C 1
ATOM 778 O O . SER A 1 101 ? 29.151 8.654 12.964 1.00 42.53 101 SER A O 1
ATOM 780 N N . LYS A 1 102 ? 26.928 8.442 12.728 1.00 41.50 102 LYS A N 1
ATOM 781 C CA . LYS A 1 102 ? 26.555 9.127 13.971 1.00 41.50 102 LYS A CA 1
ATOM 782 C C . LYS A 1 102 ? 25.821 8.142 14.864 1.00 41.50 102 LYS A C 1
ATOM 784 O O . LYS A 1 102 ? 25.044 7.331 14.381 1.00 41.50 102 LYS A O 1
ATOM 789 N N . SER A 1 103 ? 26.087 8.176 16.169 1.00 39.69 103 SER A N 1
ATOM 790 C CA . SER A 1 103 ? 25.506 7.251 17.148 1.00 39.69 103 SER A CA 1
ATOM 791 C C . SER A 1 103 ? 23.979 7.157 17.009 1.00 39.69 103 SER A C 1
ATOM 793 O O . SER A 1 103 ? 23.283 8.027 17.507 1.00 39.69 103 SER A O 1
ATOM 795 N N . SER A 1 104 ? 23.479 6.139 16.304 1.00 44.12 104 SER A N 1
ATOM 796 C CA . SER A 1 104 ? 22.117 5.571 16.289 1.00 44.12 104 SER A CA 1
ATOM 797 C C . SER A 1 104 ? 20.866 6.475 16.392 1.00 44.12 104 SER A C 1
ATOM 799 O O . SER A 1 104 ? 19.786 5.925 16.592 1.00 44.12 104 SER A O 1
ATOM 801 N N . SER A 1 105 ? 20.929 7.804 16.279 1.00 36.19 105 SER A N 1
ATOM 802 C CA . SER A 1 105 ? 19.787 8.681 16.599 1.00 36.19 105 SER A CA 1
ATOM 803 C C . SER A 1 105 ? 19.483 9.788 15.592 1.00 36.19 105 SER A C 1
ATOM 805 O O . SER A 1 105 ? 18.463 10.455 15.751 1.00 36.19 105 SER A O 1
ATOM 807 N N . THR A 1 106 ? 20.273 9.971 14.531 1.00 37.28 106 THR A N 1
ATOM 808 C CA . THR A 1 106 ? 19.995 11.029 13.547 1.00 37.28 106 THR A CA 1
ATOM 809 C C . THR A 1 106 ? 19.800 10.448 12.163 1.00 37.28 106 THR A C 1
ATOM 811 O O . THR A 1 106 ? 20.687 9.812 11.614 1.00 37.28 106 THR A O 1
ATOM 814 N N . ILE A 1 107 ? 18.621 10.690 11.609 1.00 40.53 107 ILE A N 1
ATOM 815 C CA . ILE A 1 107 ? 18.172 10.252 10.296 1.00 40.53 107 ILE A CA 1
ATOM 816 C C . ILE A 1 107 ? 18.555 11.296 9.230 1.00 40.53 107 ILE A C 1
ATOM 818 O O . ILE A 1 107 ? 18.251 12.473 9.414 1.00 40.53 107 ILE A O 1
ATOM 822 N N . SER A 1 108 ? 19.241 10.907 8.145 1.00 37.00 108 SER A N 1
ATOM 823 C CA . SER A 1 108 ? 19.805 11.862 7.165 1.00 37.00 108 SER A CA 1
ATOM 824 C C . SER A 1 108 ? 19.648 11.512 5.677 1.00 37.00 108 SER A C 1
ATOM 826 O O . SER A 1 108 ? 19.851 12.400 4.849 1.00 37.00 108 SER A O 1
ATOM 828 N N . THR A 1 109 ? 19.248 10.292 5.291 1.00 42.78 109 THR A N 1
ATOM 829 C CA . THR A 1 109 ? 19.031 9.930 3.869 1.00 42.78 109 THR A CA 1
ATOM 830 C C . THR A 1 109 ? 17.619 9.390 3.627 1.00 42.78 109 THR A C 1
ATOM 832 O O . THR A 1 109 ? 17.103 8.665 4.460 1.00 42.78 109 THR A O 1
ATOM 835 N N . PRO A 1 110 ? 16.919 9.738 2.537 1.00 50.97 110 PRO A N 1
ATOM 836 C CA . PRO A 1 110 ? 15.523 9.3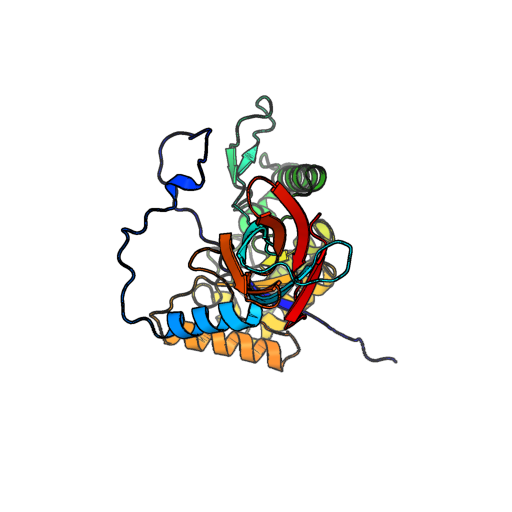32 2.376 1.00 50.97 110 PRO A CA 1
ATOM 837 C C . PRO A 1 110 ? 15.355 7.886 1.879 1.00 50.97 110 PRO A C 1
ATOM 839 O O . PRO A 1 110 ? 15.511 7.653 0.683 1.00 50.97 110 PRO A O 1
ATOM 842 N N . PHE A 1 111 ? 14.917 6.955 2.746 1.00 62.50 111 PHE A N 1
ATOM 843 C CA . PHE A 1 111 ? 14.397 5.637 2.317 1.00 62.50 111 PHE A CA 1
ATOM 844 C C . PHE A 1 111 ? 13.222 5.812 1.342 1.00 62.50 111 PHE A C 1
ATOM 846 O O . PHE A 1 111 ? 13.069 5.030 0.412 1.00 62.50 111 PHE A O 1
ATOM 853 N N . GLU A 1 112 ? 12.467 6.908 1.488 1.00 68.94 112 GLU A N 1
ATOM 854 C CA . GLU A 1 112 ? 11.457 7.388 0.533 1.00 68.94 112 GLU A CA 1
ATOM 855 C C . GLU A 1 112 ? 11.913 7.366 -0.942 1.00 68.94 112 GLU A C 1
ATOM 857 O O . GLU A 1 112 ? 11.084 7.227 -1.840 1.00 68.94 112 GLU A O 1
ATOM 862 N N . ASN A 1 113 ? 13.213 7.522 -1.215 1.00 78.19 113 ASN A N 1
ATOM 863 C CA . ASN A 1 113 ? 13.740 7.597 -2.577 1.00 78.19 113 ASN A CA 1
ATOM 864 C C . ASN A 1 113 ? 14.613 6.406 -2.979 1.00 78.19 113 ASN A C 1
ATOM 866 O O . ASN A 1 113 ? 14.966 6.308 -4.148 1.00 78.19 113 ASN A O 1
ATOM 870 N N . ASP A 1 114 ? 14.988 5.524 -2.057 1.00 80.38 114 ASP A N 1
ATOM 871 C CA . ASP A 1 114 ? 16.030 4.525 -2.317 1.00 80.38 114 ASP A CA 1
ATOM 872 C C . ASP A 1 114 ? 15.589 3.423 -3.284 1.00 80.38 114 ASP A C 1
ATOM 874 O O . ASP A 1 114 ? 16.408 2.904 -4.040 1.00 80.38 114 ASP A O 1
ATOM 878 N N . HIS A 1 115 ? 14.295 3.102 -3.304 1.00 88.31 115 HIS A N 1
ATOM 879 C CA . HIS A 1 115 ? 13.726 2.161 -4.268 1.00 88.31 115 HIS A CA 1
ATOM 880 C C . HIS A 1 115 ? 13.352 2.802 -5.608 1.00 88.31 115 HIS A C 1
ATOM 882 O O . HIS A 1 115 ? 12.989 2.071 -6.522 1.00 88.31 115 HIS A O 1
ATOM 888 N N . LYS A 1 116 ? 13.467 4.129 -5.772 1.00 90.06 116 LYS A N 1
ATOM 889 C CA . LYS A 1 116 ? 13.237 4.783 -7.071 1.00 90.06 116 LYS A CA 1
ATOM 890 C C . LYS A 1 116 ? 14.380 4.440 -8.027 1.00 90.06 116 LYS A C 1
ATOM 892 O O . LYS A 1 116 ? 15.553 4.482 -7.648 1.00 90.06 116 LYS A O 1
ATOM 897 N N . TRP A 1 117 ? 14.045 4.120 -9.278 1.00 91.81 117 TRP A N 1
ATOM 898 C CA . TRP A 1 117 ? 14.993 3.552 -10.245 1.00 91.81 117 TRP A CA 1
ATOM 899 C C . TRP A 1 117 ? 16.316 4.334 -10.382 1.00 91.81 117 TRP A C 1
ATOM 901 O O . TRP A 1 117 ? 17.371 3.702 -10.299 1.00 91.81 117 TRP A O 1
ATOM 911 N N . PRO A 1 118 ? 16.352 5.676 -10.510 1.00 87.81 118 PRO A N 1
ATOM 912 C CA . PRO A 1 118 ? 17.618 6.394 -10.653 1.00 87.81 118 PRO A CA 1
ATOM 913 C C . PRO A 1 118 ? 18.546 6.176 -9.451 1.00 87.81 118 PRO A C 1
ATOM 915 O O . PRO A 1 118 ? 19.725 5.873 -9.625 1.00 87.81 118 PRO A O 1
ATOM 918 N N . GLN A 1 119 ? 18.001 6.265 -8.237 1.00 83.88 119 GLN A N 1
ATOM 919 C CA . GLN A 1 119 ? 18.727 6.083 -6.982 1.00 83.88 119 GLN A CA 1
ATOM 920 C C . GLN A 1 119 ? 19.191 4.631 -6.816 1.00 83.88 119 GLN A C 1
ATOM 922 O O . GLN A 1 119 ? 20.355 4.384 -6.474 1.00 83.88 119 GLN A O 1
ATOM 927 N N . TRP A 1 120 ? 18.316 3.674 -7.130 1.00 85.88 120 TRP A N 1
ATOM 928 C CA . TRP A 1 120 ? 18.648 2.254 -7.104 1.00 85.88 120 TRP A CA 1
ATOM 929 C C . TRP A 1 120 ? 19.784 1.923 -8.078 1.00 85.88 120 TRP A C 1
ATOM 931 O O . TRP A 1 120 ? 20.771 1.304 -7.695 1.00 85.88 120 TRP A O 1
ATOM 941 N N . GLN A 1 121 ? 19.704 2.404 -9.322 1.00 79.56 121 GLN A N 1
ATOM 942 C CA . GLN A 1 121 ? 20.699 2.127 -10.359 1.00 79.56 121 GLN A CA 1
ATOM 943 C C . GLN A 1 121 ? 22.074 2.710 -10.013 1.00 79.56 121 GLN A C 1
ATOM 945 O O . GLN A 1 121 ? 23.086 2.041 -10.219 1.00 79.56 121 GLN A O 1
ATOM 950 N N . THR A 1 122 ? 22.125 3.931 -9.465 1.00 68.19 122 THR A N 1
ATOM 951 C CA . THR A 1 122 ? 23.396 4.556 -9.053 1.00 68.19 122 THR A CA 1
ATOM 952 C C . THR A 1 122 ? 24.089 3.806 -7.918 1.00 68.19 122 THR A C 1
ATOM 954 O O . THR A 1 122 ? 25.309 3.794 -7.844 1.00 68.19 122 THR A O 1
ATOM 957 N N . SER A 1 123 ? 23.334 3.103 -7.074 1.00 62.81 123 SER A N 1
ATOM 958 C CA . SER A 1 123 ? 23.862 2.472 -5.862 1.00 62.81 123 SER A CA 1
ATOM 959 C C . SER A 1 123 ? 24.255 0.999 -6.011 1.00 62.81 123 SER A C 1
ATOM 961 O O . SER A 1 123 ? 24.642 0.364 -5.031 1.00 62.81 123 SER A O 1
ATOM 963 N N . GLN A 1 124 ? 24.205 0.447 -7.229 1.00 60.81 124 GLN A N 1
ATOM 964 C CA . GLN A 1 124 ? 24.601 -0.940 -7.509 1.00 60.81 124 GLN A CA 1
ATOM 965 C C . GLN A 1 124 ? 26.121 -1.181 -7.445 1.00 60.81 124 GLN A C 1
ATOM 967 O O . GLN A 1 124 ? 26.542 -2.339 -7.447 1.00 60.81 124 GLN A O 1
ATOM 972 N N . SER A 1 125 ? 26.951 -0.132 -7.373 1.00 54.16 125 SER A N 1
ATOM 973 C CA . SER A 1 125 ? 28.395 -0.288 -7.179 1.00 54.16 125 SER A CA 1
ATOM 974 C C . SER A 1 125 ? 28.807 0.005 -5.738 1.00 54.16 125 SER A C 1
ATOM 976 O O . SER A 1 125 ? 28.696 1.136 -5.279 1.00 54.16 125 SER A O 1
ATOM 978 N N . ASN A 1 126 ? 29.419 -0.978 -5.069 1.00 48.44 126 ASN A N 1
ATOM 979 C CA . ASN A 1 126 ? 30.091 -0.799 -3.769 1.00 48.44 126 ASN A CA 1
ATOM 980 C C . ASN A 1 126 ? 31.324 0.129 -3.843 1.00 48.44 126 ASN A C 1
ATOM 982 O O . ASN A 1 126 ? 32.020 0.309 -2.848 1.00 48.44 126 ASN A O 1
ATOM 986 N N . THR A 1 127 ? 31.645 0.660 -5.028 1.00 47.69 127 THR A N 1
ATOM 987 C CA . THR A 1 127 ? 32.688 1.674 -5.229 1.00 47.69 127 THR A CA 1
ATOM 988 C C . THR A 1 127 ? 32.129 3.092 -5.326 1.00 47.69 127 THR A C 1
ATOM 990 O O . THR A 1 127 ? 32.916 4.033 -5.398 1.00 47.69 127 THR A O 1
ATOM 993 N N . ASP A 1 128 ? 30.804 3.262 -5.398 1.00 53.84 128 ASP A N 1
ATOM 994 C CA . ASP A 1 128 ? 30.172 4.572 -5.244 1.00 53.84 128 ASP A CA 1
ATOM 995 C C . ASP A 1 128 ? 30.210 4.932 -3.751 1.00 53.84 128 ASP A C 1
ATOM 997 O O . ASP A 1 128 ? 29.926 4.096 -2.895 1.00 53.84 128 ASP A O 1
ATOM 1001 N N . SER A 1 129 ? 30.551 6.177 -3.421 1.00 51.94 129 SER A N 1
ATOM 1002 C CA . SER A 1 129 ? 30.467 6.691 -2.050 1.00 51.94 129 SER A CA 1
ATOM 1003 C C . SER A 1 129 ? 29.034 6.658 -1.492 1.00 51.94 129 SER A C 1
ATOM 1005 O O . SER A 1 129 ? 28.834 6.818 -0.287 1.00 51.94 129 SER A O 1
ATOM 1007 N N . ASN A 1 130 ? 28.036 6.406 -2.344 1.00 56.16 130 ASN A N 1
ATOM 1008 C CA . ASN A 1 130 ? 26.646 6.153 -1.989 1.00 56.16 130 ASN A CA 1
ATOM 1009 C C . ASN A 1 130 ? 26.349 4.651 -1.805 1.00 56.16 130 ASN A C 1
ATOM 1011 O O . ASN A 1 130 ? 25.830 3.993 -2.707 1.00 56.16 130 ASN A O 1
ATOM 1015 N N . HIS A 1 131 ? 26.568 4.116 -0.601 1.00 63.78 131 HIS A N 1
ATOM 1016 C CA . HIS A 1 131 ? 26.223 2.734 -0.218 1.00 63.78 131 HIS A CA 1
ATOM 1017 C C . HIS A 1 131 ? 24.696 2.490 -0.076 1.00 63.78 131 HIS A C 1
ATOM 1019 O O . HIS A 1 131 ? 24.261 1.801 0.850 1.00 63.78 131 HIS A O 1
ATOM 1025 N N . ARG A 1 132 ? 23.843 3.041 -0.958 1.00 71.75 132 ARG A N 1
ATOM 1026 C CA . ARG A 1 132 ? 22.381 3.023 -0.736 1.00 71.75 132 ARG A CA 1
ATOM 1027 C C . ARG A 1 132 ? 21.804 1.617 -0.690 1.00 71.75 132 ARG A C 1
ATOM 1029 O O . ARG A 1 132 ? 21.103 1.340 0.264 1.00 71.75 132 ARG A O 1
ATOM 1036 N N . VAL A 1 133 ? 22.151 0.698 -1.601 1.00 76.25 133 VAL A N 1
ATOM 1037 C CA . VAL A 1 133 ? 21.636 -0.691 -1.544 1.00 76.25 133 VAL A CA 1
ATOM 1038 C C . VAL A 1 133 ? 21.942 -1.349 -0.194 1.00 76.25 133 VAL A C 1
ATOM 1040 O O . VAL A 1 133 ? 21.082 -2.019 0.384 1.00 76.25 133 VAL A O 1
ATOM 1043 N N . THR A 1 134 ? 23.152 -1.150 0.335 1.00 76.94 134 THR A N 1
ATOM 1044 C CA . THR A 1 134 ? 23.545 -1.659 1.656 1.00 76.94 134 THR A CA 1
ATOM 1045 C C . THR A 1 134 ? 22.693 -1.032 2.756 1.00 76.94 134 THR A C 1
ATOM 1047 O O . THR A 1 134 ? 22.089 -1.765 3.536 1.00 76.94 134 THR A O 1
ATOM 1050 N N . TRP A 1 135 ? 22.542 0.294 2.774 1.00 75.44 135 TRP A N 1
ATOM 1051 C CA . TRP A 1 135 ? 21.728 0.990 3.775 1.00 75.44 135 TRP A CA 1
ATOM 1052 C C . TRP A 1 135 ? 20.235 0.648 3.690 1.00 75.44 135 TRP A C 1
ATOM 1054 O O . TRP A 1 135 ? 19.587 0.409 4.709 1.00 75.44 135 TRP A O 1
ATOM 1064 N N . THR A 1 136 ? 19.684 0.545 2.480 1.00 79.31 136 THR A N 1
ATOM 1065 C CA . THR A 1 136 ? 18.313 0.087 2.238 1.00 79.31 136 THR A CA 1
ATOM 1066 C C . THR A 1 136 ? 18.123 -1.317 2.813 1.00 79.31 136 THR A C 1
ATOM 1068 O O . THR A 1 136 ? 17.134 -1.590 3.494 1.00 79.31 136 THR A O 1
ATOM 1071 N N . ASN A 1 137 ? 19.093 -2.215 2.610 1.00 82.50 137 ASN A N 1
ATOM 1072 C CA . ASN A 1 137 ? 19.055 -3.560 3.177 1.00 82.50 137 ASN A CA 1
ATOM 1073 C C . ASN A 1 137 ? 19.144 -3.569 4.706 1.00 82.50 137 ASN A C 1
ATOM 1075 O O . ASN A 1 137 ? 18.440 -4.368 5.332 1.00 82.50 137 ASN A O 1
ATOM 1079 N N . GLU A 1 138 ? 19.972 -2.709 5.294 1.00 79.62 138 GLU A N 1
ATOM 1080 C CA . GLU A 1 138 ? 20.098 -2.549 6.745 1.00 79.62 138 GLU A CA 1
ATOM 1081 C C . GLU A 1 138 ? 18.798 -2.039 7.367 1.00 79.62 138 GLU A C 1
ATOM 1083 O O . GLU A 1 138 ? 18.352 -2.589 8.374 1.00 79.62 138 GLU A O 1
ATOM 1088 N N . VAL A 1 139 ? 18.124 -1.067 6.747 1.00 76.19 139 VAL A N 1
ATOM 1089 C CA . VAL A 1 139 ? 16.847 -0.560 7.268 1.00 76.19 139 VAL A CA 1
ATOM 1090 C C . VAL A 1 139 ? 15.709 -1.553 7.107 1.00 76.19 139 VAL A C 1
ATOM 1092 O O . VAL A 1 139 ? 14.919 -1.710 8.037 1.00 76.19 139 VAL A O 1
ATOM 1095 N N . ILE A 1 140 ? 15.661 -2.313 6.012 1.00 83.31 140 ILE A N 1
ATOM 1096 C CA . ILE A 1 140 ? 14.708 -3.426 5.893 1.00 83.31 140 ILE A CA 1
ATOM 1097 C C . ILE A 1 140 ? 14.955 -4.464 7.001 1.00 83.31 140 ILE A C 1
ATOM 1099 O O . ILE A 1 140 ? 14.005 -4.969 7.597 1.00 83.31 140 ILE A O 1
ATOM 1103 N N . ALA A 1 141 ? 16.217 -4.773 7.323 1.00 82.56 141 ALA A N 1
ATOM 1104 C CA . ALA A 1 141 ? 16.543 -5.687 8.419 1.00 82.56 141 ALA A CA 1
ATOM 1105 C C . ALA A 1 141 ? 16.169 -5.106 9.797 1.00 82.56 141 ALA A C 1
ATOM 1107 O O . ALA A 1 141 ? 15.584 -5.806 10.625 1.00 82.56 141 ALA A O 1
ATOM 1108 N N . TRP A 1 142 ? 16.445 -3.821 10.033 1.00 79.56 142 TRP A N 1
ATOM 1109 C CA . TRP A 1 142 ? 16.061 -3.099 11.250 1.00 79.56 142 TRP A CA 1
ATOM 1110 C C . TRP A 1 142 ? 14.541 -3.072 11.454 1.00 79.56 142 TRP A C 1
ATOM 1112 O O . TRP A 1 142 ? 14.067 -3.258 12.581 1.00 79.56 142 TRP A O 1
ATOM 1122 N N . ALA A 1 143 ? 13.786 -2.878 10.368 1.00 76.06 143 ALA A N 1
ATOM 1123 C CA . ALA A 1 143 ? 12.329 -2.894 10.361 1.00 76.06 143 ALA A CA 1
ATOM 1124 C C . ALA A 1 143 ? 11.802 -4.298 10.682 1.00 76.06 143 ALA A C 1
ATOM 1126 O O . ALA A 1 143 ? 10.970 -4.452 11.578 1.00 76.06 143 ALA A O 1
ATOM 1127 N N . ALA A 1 144 ? 12.362 -5.332 10.045 1.00 80.75 144 ALA A N 1
ATOM 1128 C CA . ALA A 1 144 ? 12.002 -6.724 10.303 1.00 80.75 144 ALA A CA 1
ATOM 1129 C C . ALA A 1 144 ? 12.218 -7.125 11.775 1.00 80.75 144 ALA A C 1
ATOM 1131 O O . ALA A 1 144 ? 11.331 -7.725 12.379 1.00 80.75 144 ALA A O 1
ATOM 1132 N N . GLN A 1 145 ? 13.334 -6.716 12.394 1.00 79.25 145 GLN A N 1
ATOM 1133 C CA . GLN A 1 145 ? 13.604 -6.949 13.825 1.00 79.25 145 GLN A CA 1
ATOM 1134 C C . GLN A 1 145 ? 12.555 -6.320 14.759 1.00 79.25 145 GLN A C 1
ATOM 1136 O O . GLN A 1 145 ? 12.410 -6.749 15.900 1.00 79.25 145 GLN A O 1
ATOM 1141 N N . ARG A 1 146 ? 11.831 -5.297 14.290 1.00 75.69 146 ARG A N 1
ATOM 1142 C CA . ARG A 1 146 ? 10.787 -4.575 15.037 1.00 75.69 146 ARG A CA 1
ATOM 1143 C C . ARG A 1 146 ? 9.3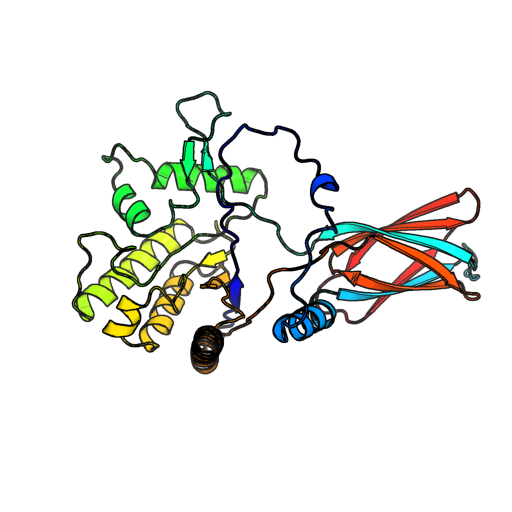76 -4.938 14.591 1.00 75.69 146 ARG A C 1
ATOM 1145 O O . ARG A 1 146 ? 8.426 -4.287 15.014 1.00 75.69 146 ARG A O 1
ATOM 1152 N N . ASN A 1 147 ? 9.234 -5.957 13.741 1.00 74.44 147 ASN A N 1
ATOM 1153 C CA . ASN A 1 147 ? 7.962 -6.332 13.129 1.00 74.44 147 ASN A CA 1
ATOM 1154 C C . ASN A 1 147 ? 7.297 -5.161 12.368 1.00 74.44 147 ASN A C 1
ATOM 1156 O O . ASN A 1 147 ? 6.071 -5.073 12.270 1.00 74.44 147 ASN A O 1
ATOM 1160 N N . ILE A 1 148 ? 8.113 -4.244 11.838 1.00 71.81 148 ILE A N 1
ATOM 1161 C CA . ILE A 1 148 ? 7.675 -3.144 10.981 1.00 71.81 148 ILE A CA 1
ATOM 1162 C C . ILE A 1 148 ? 7.670 -3.667 9.549 1.00 71.81 148 ILE A C 1
ATOM 1164 O O . ILE A 1 148 ? 8.698 -4.073 9.007 1.00 71.81 148 ILE A O 1
ATOM 1168 N N . LYS A 1 149 ? 6.487 -3.667 8.940 1.00 76.81 149 LYS A N 1
ATOM 1169 C CA . LYS A 1 149 ? 6.302 -4.081 7.551 1.00 76.81 149 LYS A CA 1
ATOM 1170 C C . LYS A 1 149 ? 6.759 -2.960 6.619 1.00 76.81 149 LYS A C 1
ATOM 1172 O O . LYS A 1 149 ? 6.501 -1.791 6.893 1.00 76.81 149 LYS A O 1
ATOM 1177 N N . VAL A 1 150 ? 7.400 -3.320 5.510 1.00 79.81 150 VAL A N 1
ATOM 1178 C CA . VAL A 1 150 ? 7.973 -2.360 4.558 1.00 79.81 150 VAL A CA 1
ATOM 1179 C C . VAL A 1 150 ? 7.308 -2.512 3.191 1.00 79.81 150 VAL A C 1
ATOM 1181 O O . VAL A 1 150 ? 7.139 -3.631 2.697 1.00 79.81 150 VAL A O 1
ATOM 1184 N N . ARG A 1 151 ? 6.941 -1.374 2.596 1.00 80.69 151 ARG A N 1
ATOM 1185 C CA . ARG A 1 151 ? 6.491 -1.238 1.206 1.00 80.69 151 ARG A CA 1
ATOM 1186 C C . ARG A 1 151 ? 7.650 -0.714 0.363 1.00 80.69 151 ARG A C 1
ATOM 1188 O O . ARG A 1 151 ? 8.312 0.231 0.784 1.00 80.69 151 ARG A O 1
ATOM 1195 N N . GLY A 1 152 ? 7.879 -1.310 -0.800 1.00 87.56 152 GLY A N 1
ATOM 1196 C CA . GLY A 1 152 ? 8.828 -0.791 -1.780 1.00 87.56 152 GLY A CA 1
ATOM 1197 C C . GLY A 1 152 ? 8.179 0.253 -2.688 1.00 87.56 152 GLY A C 1
ATOM 1198 O O . GLY A 1 152 ? 7.116 -0.008 -3.255 1.00 87.56 152 GLY A O 1
ATOM 1199 N N . HIS A 1 153 ? 8.814 1.420 -2.822 1.00 89.31 153 HIS A N 1
ATOM 1200 C CA . HIS A 1 153 ? 8.304 2.558 -3.594 1.00 89.31 153 HIS A CA 1
ATOM 1201 C C . HIS A 1 153 ? 9.420 3.208 -4.433 1.00 89.31 153 HIS A C 1
ATOM 1203 O O . HIS A 1 153 ? 10.309 3.863 -3.894 1.00 89.31 153 HIS A O 1
ATOM 1209 N N . ALA A 1 154 ? 9.444 3.061 -5.753 1.00 91.19 154 ALA A N 1
ATOM 1210 C CA . ALA A 1 154 ? 8.588 2.239 -6.609 1.00 91.19 154 ALA A CA 1
ATOM 1211 C C . ALA A 1 154 ? 9.457 1.578 -7.685 1.00 91.19 154 ALA A C 1
ATOM 1213 O O . ALA A 1 154 ? 10.476 2.149 -8.069 1.00 91.19 154 ALA A O 1
ATOM 1214 N N . MET A 1 155 ? 9.054 0.409 -8.193 1.00 93.44 155 MET A N 1
ATOM 1215 C CA . MET A 1 155 ? 9.807 -0.293 -9.239 1.00 93.44 155 MET A CA 1
ATOM 1216 C C . MET A 1 155 ? 9.855 0.514 -10.538 1.00 93.44 155 MET A C 1
ATOM 1218 O O . MET A 1 155 ? 10.894 0.575 -11.183 1.00 93.44 155 MET A O 1
ATOM 1222 N N . LEU A 1 156 ? 8.740 1.132 -10.939 1.00 95.94 156 LEU A N 1
ATOM 1223 C CA . LEU A 1 156 ? 8.673 1.973 -12.131 1.00 95.94 156 LEU A CA 1
ATOM 1224 C C . LEU A 1 156 ? 7.880 3.243 -11.848 1.00 95.94 156 LEU A C 1
ATOM 1226 O O . LEU A 1 156 ? 6.782 3.203 -11.298 1.00 95.94 156 LEU A O 1
ATOM 1230 N N . TRP A 1 157 ? 8.416 4.364 -12.314 1.00 95.25 157 TRP A N 1
ATOM 1231 C CA . TRP A 1 157 ? 7.712 5.633 -12.440 1.00 95.25 157 TRP A CA 1
ATOM 1232 C C . TRP A 1 157 ? 7.901 6.053 -13.895 1.00 95.25 157 TRP A C 1
ATOM 1234 O O . TRP A 1 157 ? 9.013 6.389 -14.291 1.00 95.25 157 TRP A O 1
ATOM 1244 N N . GLY A 1 158 ? 6.870 5.847 -14.718 1.00 93.81 158 GLY A N 1
ATOM 1245 C CA . GLY A 1 158 ? 6.974 5.555 -16.157 1.00 93.81 158 GLY A CA 1
ATOM 1246 C C . GLY A 1 158 ? 7.408 6.696 -17.083 1.00 93.81 158 GLY A C 1
ATOM 1247 O O . GLY A 1 158 ? 6.952 6.743 -18.227 1.00 93.81 158 GLY A O 1
ATOM 1248 N N . SER A 1 159 ? 8.268 7.605 -16.621 1.00 93.88 159 SER A N 1
ATOM 1249 C CA . SER A 1 159 ? 8.755 8.761 -17.364 1.00 93.88 159 SER A CA 1
ATOM 1250 C C . SER A 1 159 ? 10.275 8.884 -17.390 1.00 93.88 159 SER A C 1
ATOM 1252 O O . SER A 1 159 ? 11.009 8.390 -16.525 1.00 93.88 159 SER A O 1
ATOM 1254 N N . TRP A 1 160 ? 10.778 9.609 -18.390 1.00 95.19 160 TRP A N 1
ATOM 1255 C CA . TRP A 1 160 ? 12.216 9.828 -18.565 1.00 95.19 160 TRP A CA 1
ATOM 1256 C C . TRP A 1 160 ? 12.847 10.612 -17.414 1.00 95.19 160 TRP A C 1
ATOM 1258 O O . TRP A 1 160 ? 14.037 10.452 -17.143 1.00 95.19 160 TRP A O 1
ATOM 1268 N N . ARG A 1 161 ? 12.062 11.449 -16.728 1.00 92.56 161 ARG A N 1
ATOM 1269 C CA . ARG A 1 161 ? 12.516 12.231 -15.570 1.00 92.56 161 ARG A CA 1
ATOM 1270 C C . ARG A 1 161 ? 12.865 11.340 -14.378 1.00 92.56 161 ARG A C 1
ATOM 1272 O O . ARG A 1 161 ? 13.769 11.680 -13.618 1.00 92.56 161 ARG A O 1
ATOM 1279 N N . TRP A 1 162 ? 12.169 10.216 -14.233 1.00 91.94 162 TRP A N 1
ATOM 1280 C CA . TRP A 1 162 ? 12.376 9.240 -13.164 1.00 91.94 162 TRP A CA 1
ATOM 1281 C C . TRP A 1 162 ? 13.189 8.026 -13.624 1.00 91.94 162 TRP A C 1
ATOM 1283 O O . TRP A 1 162 ? 13.151 6.972 -12.997 1.00 91.94 162 TRP A O 1
ATOM 1293 N N . SER A 1 163 ? 13.957 8.177 -14.704 1.00 91.88 163 SER A N 1
ATOM 1294 C CA . SER A 1 163 ? 14.816 7.131 -15.259 1.00 91.88 163 SER A CA 1
ATOM 1295 C C . SER A 1 163 ? 16.302 7.427 -15.029 1.00 91.88 163 SER A C 1
ATOM 1297 O O . SER A 1 163 ? 16.696 8.597 -15.010 1.00 91.88 163 SER A O 1
ATOM 1299 N N . PRO A 1 164 ? 17.168 6.401 -14.939 1.00 90.94 164 PRO A N 1
ATOM 1300 C CA . PRO A 1 164 ? 18.601 6.589 -15.138 1.00 90.94 164 PRO A CA 1
ATOM 1301 C C . PRO A 1 164 ? 18.882 7.291 -16.475 1.00 90.94 164 PRO A C 1
ATOM 1303 O O . PRO A 1 164 ? 18.244 7.004 -17.490 1.00 90.94 164 PRO A O 1
ATOM 1306 N N . SER A 1 165 ? 19.858 8.200 -16.495 1.00 88.38 165 SER A N 1
ATOM 1307 C CA . SER A 1 165 ? 20.144 9.047 -17.664 1.00 88.38 165 SER A CA 1
ATOM 1308 C C . SER A 1 165 ? 20.574 8.267 -18.912 1.00 88.38 165 SER A C 1
ATOM 1310 O O . SER A 1 165 ? 20.439 8.772 -20.025 1.00 88.38 165 SER A O 1
ATOM 1312 N N . ASN A 1 166 ? 21.073 7.044 -18.736 1.00 88.56 166 ASN A N 1
ATOM 1313 C CA . ASN A 1 166 ? 21.586 6.169 -19.785 1.00 88.56 166 ASN A CA 1
ATOM 1314 C C . ASN A 1 166 ? 20.591 5.087 -20.245 1.00 88.56 166 ASN A C 1
ATOM 1316 O O . ASN A 1 166 ? 21.003 4.153 -20.934 1.00 88.56 166 ASN A O 1
ATOM 1320 N N . ILE A 1 167 ? 19.311 5.171 -19.867 1.00 92.94 167 ILE A N 1
ATOM 1321 C CA . ILE A 1 167 ? 18.324 4.174 -20.292 1.00 92.94 167 ILE A CA 1
ATOM 1322 C C . ILE A 1 167 ? 18.080 4.238 -21.817 1.00 92.94 167 ILE A C 1
ATOM 1324 O O . ILE A 1 167 ? 17.957 5.340 -22.369 1.00 92.94 167 ILE A O 1
ATOM 1328 N N . PRO A 1 168 ? 17.986 3.091 -22.522 1.00 95.50 168 PRO A N 1
ATOM 1329 C CA . PRO A 1 168 ? 17.607 3.076 -23.931 1.00 95.50 168 PRO A CA 1
ATOM 1330 C C . PRO A 1 168 ? 16.213 3.673 -24.152 1.00 95.50 168 PRO A C 1
ATOM 1332 O O . PRO A 1 168 ? 15.308 3.488 -23.338 1.00 95.50 168 PRO A O 1
ATOM 1335 N N . ARG A 1 169 ? 16.040 4.371 -25.278 1.00 96.00 169 ARG A N 1
ATOM 1336 C CA . ARG A 1 169 ? 14.772 5.021 -25.660 1.00 96.00 169 ARG A CA 1
ATOM 1337 C C . ARG A 1 169 ? 14.110 4.405 -26.893 1.00 96.00 169 ARG A C 1
ATOM 1339 O O . ARG A 1 169 ? 13.084 4.900 -27.345 1.00 96.00 169 ARG A O 1
ATOM 1346 N N . ASP A 1 170 ? 14.682 3.339 -27.443 1.00 97.38 170 ASP A N 1
ATOM 1347 C CA . ASP A 1 170 ? 14.029 2.493 -28.438 1.00 97.38 170 ASP A CA 1
ATOM 1348 C C . ASP A 1 170 ? 13.178 1.404 -27.751 1.00 97.38 170 ASP A C 1
ATOM 1350 O O . ASP A 1 170 ? 13.524 0.967 -26.649 1.00 97.38 170 ASP A O 1
ATOM 1354 N N . PRO A 1 171 ? 12.073 0.932 -28.366 1.00 97.81 171 PRO A N 1
ATOM 1355 C CA . PRO A 1 171 ? 11.177 -0.015 -27.706 1.00 97.81 171 PRO A CA 1
ATOM 1356 C C . PRO A 1 171 ? 11.842 -1.326 -27.236 1.00 97.81 171 PRO A C 1
ATOM 1358 O O . PRO A 1 171 ? 11.596 -1.721 -26.093 1.00 97.81 171 PRO A O 1
ATOM 1361 N N . PRO A 1 172 ? 12.682 -2.015 -28.038 1.00 97.81 172 PRO A N 1
ATOM 1362 C CA . PRO A 1 172 ? 13.376 -3.222 -27.579 1.00 97.81 172 PRO A CA 1
ATOM 1363 C C . PRO A 1 172 ? 14.333 -2.956 -26.411 1.00 97.81 172 PRO A C 1
ATOM 1365 O O . PRO A 1 172 ? 14.298 -3.678 -25.411 1.00 97.81 172 PRO A O 1
ATOM 1368 N N . GLY A 1 173 ? 15.148 -1.903 -26.514 1.00 97.94 173 GLY A N 1
ATOM 1369 C CA . GLY A 1 173 ? 16.091 -1.510 -25.475 1.00 97.94 173 GLY A CA 1
ATOM 1370 C C . GLY A 1 173 ? 15.392 -1.161 -24.164 1.00 97.94 173 GLY A C 1
ATOM 1371 O O . GLY A 1 173 ? 15.780 -1.666 -23.108 1.00 97.94 173 GLY A O 1
ATOM 1372 N N . LEU A 1 174 ? 14.317 -0.367 -24.224 1.00 98.12 174 LEU A N 1
ATOM 1373 C CA . LEU A 1 174 ? 13.549 0.013 -23.039 1.00 98.12 174 LEU A CA 1
ATOM 1374 C C . LEU A 1 174 ? 12.894 -1.206 -22.378 1.00 98.12 174 LEU A C 1
ATOM 1376 O O . LEU A 1 174 ? 12.977 -1.356 -21.160 1.00 98.12 174 LEU A O 1
ATOM 1380 N N . ARG A 1 175 ? 12.286 -2.111 -23.160 1.00 97.62 175 ARG A N 1
ATOM 1381 C CA . ARG A 1 175 ? 11.690 -3.349 -22.622 1.00 97.62 175 ARG A CA 1
ATOM 1382 C C . ARG A 1 175 ? 12.718 -4.186 -21.869 1.00 97.62 175 ARG A C 1
ATOM 1384 O O . ARG A 1 175 ? 12.433 -4.642 -20.763 1.00 97.62 175 ARG A O 1
ATOM 1391 N N . SER A 1 176 ? 13.912 -4.355 -22.439 1.00 97.12 176 SER A N 1
ATOM 1392 C CA . SER A 1 176 ? 14.989 -5.096 -21.779 1.00 97.12 176 SER A CA 1
ATOM 1393 C C . SER A 1 176 ? 15.475 -4.392 -20.512 1.00 97.12 176 SER A C 1
ATOM 1395 O O . SER A 1 176 ? 15.707 -5.060 -19.507 1.00 97.12 176 SER A O 1
ATOM 1397 N N . ALA A 1 177 ? 15.619 -3.064 -20.537 1.00 96.62 177 ALA A N 1
ATOM 1398 C CA . ALA A 1 177 ? 16.048 -2.294 -19.373 1.00 96.62 177 ALA A CA 1
ATOM 1399 C C . ALA A 1 177 ? 15.043 -2.399 -18.216 1.00 96.62 177 ALA A C 1
ATOM 1401 O O . ALA A 1 177 ? 15.447 -2.666 -17.085 1.00 96.62 177 ALA A O 1
ATOM 1402 N N . ILE A 1 178 ? 13.744 -2.268 -18.507 1.00 97.44 178 ILE A N 1
ATOM 1403 C CA . ILE A 1 178 ? 12.670 -2.415 -17.517 1.00 97.44 178 ILE A CA 1
ATOM 1404 C C . ILE A 1 178 ? 12.670 -3.825 -16.922 1.00 97.44 178 ILE A C 1
ATOM 1406 O O . ILE A 1 178 ? 12.677 -3.969 -15.702 1.00 97.44 178 ILE A O 1
ATOM 1410 N N . ALA A 1 179 ? 12.701 -4.865 -17.762 1.00 95.12 179 ALA A N 1
ATOM 1411 C CA . ALA A 1 179 ? 12.685 -6.248 -17.289 1.00 95.12 179 ALA A CA 1
ATOM 1412 C C . ALA A 1 179 ? 13.881 -6.554 -16.372 1.00 95.12 179 ALA A C 1
ATOM 1414 O O . ALA A 1 179 ? 13.705 -7.137 -15.303 1.00 95.12 179 ALA A O 1
ATOM 1415 N N . ASN A 1 180 ? 15.080 -6.103 -16.755 1.00 95.06 180 ASN A N 1
ATOM 1416 C CA . ASN A 1 180 ? 16.288 -6.277 -15.950 1.00 95.06 180 ASN A CA 1
ATOM 1417 C C . ASN A 1 180 ? 16.199 -5.527 -14.616 1.00 95.06 180 ASN A C 1
ATOM 1419 O O . ASN A 1 180 ? 16.550 -6.089 -13.581 1.00 95.06 180 ASN A O 1
ATOM 1423 N N . HIS A 1 181 ? 15.711 -4.283 -14.624 1.00 95.31 181 HIS A N 1
ATOM 1424 C CA . HIS A 1 181 ? 15.568 -3.498 -13.403 1.00 95.31 181 HIS A CA 1
ATOM 1425 C C . HIS A 1 181 ? 14.566 -4.120 -12.429 1.00 95.31 181 HIS A C 1
ATOM 1427 O O . HIS A 1 181 ? 14.911 -4.347 -11.271 1.00 95.31 181 HIS A O 1
ATOM 1433 N N . VAL A 1 182 ? 13.361 -4.445 -12.908 1.00 95.50 182 VAL A N 1
ATOM 1434 C CA . VAL A 1 182 ? 12.299 -5.061 -12.099 1.00 95.50 182 VAL A CA 1
ATOM 1435 C C . VAL A 1 182 ? 12.773 -6.389 -11.502 1.00 95.50 182 VAL A C 1
ATOM 1437 O O . VAL A 1 182 ? 12.547 -6.650 -10.319 1.00 95.50 182 VAL A O 1
ATOM 1440 N N . GLN A 1 183 ? 13.483 -7.206 -12.287 1.00 94.19 183 GLN A N 1
ATOM 1441 C CA . GLN A 1 183 ? 14.064 -8.456 -11.803 1.00 94.19 183 GLN A CA 1
ATOM 1442 C C . GLN A 1 183 ? 15.131 -8.221 -10.727 1.00 94.19 183 GLN A C 1
ATOM 1444 O O . GLN A 1 183 ? 15.123 -8.913 -9.708 1.00 94.19 183 GLN A O 1
ATOM 1449 N N . ASP A 1 184 ? 16.041 -7.265 -10.923 1.00 92.94 184 ASP A N 1
ATOM 1450 C CA . ASP A 1 184 ? 17.112 -6.961 -9.967 1.00 92.94 184 ASP A CA 1
ATOM 1451 C C . ASP A 1 184 ? 16.557 -6.458 -8.625 1.00 92.94 184 ASP A C 1
ATOM 1453 O O . ASP A 1 184 ? 16.823 -7.066 -7.585 1.00 92.94 184 ASP A O 1
ATOM 1457 N N . ILE A 1 185 ? 15.742 -5.397 -8.637 1.00 92.50 185 ILE A N 1
ATOM 1458 C CA . ILE A 1 185 ? 15.213 -4.800 -7.404 1.00 92.50 185 ILE A CA 1
ATOM 1459 C C . ILE A 1 185 ? 14.242 -5.745 -6.682 1.00 92.50 185 ILE A C 1
ATOM 1461 O O . ILE A 1 185 ? 14.315 -5.892 -5.460 1.00 92.50 185 ILE A O 1
ATOM 1465 N N . GLY A 1 186 ? 13.378 -6.446 -7.427 1.00 92.00 186 GLY A N 1
ATOM 1466 C CA . GLY A 1 186 ? 12.410 -7.382 -6.860 1.00 92.00 186 GLY A CA 1
ATOM 1467 C C . GLY A 1 186 ? 13.085 -8.590 -6.213 1.00 92.00 186 GLY A C 1
ATOM 1468 O O . GLY A 1 186 ? 12.819 -8.895 -5.051 1.00 92.00 186 GLY A O 1
ATOM 1469 N N . SER A 1 187 ? 14.025 -9.238 -6.911 1.00 91.31 187 SER A N 1
ATOM 1470 C CA . SER A 1 187 ? 14.668 -10.458 -6.401 1.00 91.31 187 SER A CA 1
ATOM 1471 C C . SER A 1 187 ? 15.550 -10.220 -5.175 1.00 91.31 187 SER A C 1
ATOM 1473 O O . SER A 1 187 ? 15.587 -11.060 -4.276 1.00 91.31 187 SER A O 1
ATOM 1475 N N . ARG A 1 188 ? 16.201 -9.055 -5.064 1.00 89.75 188 ARG A N 1
ATOM 1476 C CA . ARG A 1 188 ? 16.994 -8.676 -3.875 1.00 89.75 188 ARG A CA 1
ATOM 1477 C C . ARG A 1 188 ? 16.149 -8.452 -2.623 1.00 89.75 188 ARG A C 1
ATOM 1479 O O . ARG A 1 188 ? 16.656 -8.537 -1.500 1.00 89.75 188 ARG A O 1
ATOM 1486 N N . HIS A 1 189 ? 14.870 -8.158 -2.812 1.00 89.94 189 HIS A N 1
ATOM 1487 C CA . HIS A 1 189 ? 13.927 -7.872 -1.741 1.00 89.94 189 HIS A CA 1
ATOM 1488 C C . HIS A 1 189 ? 12.868 -8.956 -1.551 1.00 89.94 189 HIS A C 1
ATOM 1490 O O . HIS A 1 189 ? 12.033 -8.815 -0.654 1.00 89.94 189 HIS A O 1
ATOM 1496 N N . SER A 1 190 ? 12.929 -10.047 -2.321 1.00 92.19 190 SER A N 1
ATOM 1497 C CA . SER A 1 190 ? 11.886 -11.061 -2.278 1.00 92.19 190 SER A CA 1
ATOM 1498 C C . SER A 1 190 ? 11.706 -11.654 -0.883 1.00 92.19 190 SER A C 1
ATOM 1500 O O . SER A 1 190 ? 12.665 -12.038 -0.211 1.00 92.19 190 SER A O 1
ATOM 1502 N N . GLY A 1 191 ? 10.450 -11.670 -0.427 1.00 88.75 191 GLY A N 1
ATOM 1503 C CA . GLY A 1 191 ? 10.067 -12.123 0.913 1.00 88.75 191 GLY A CA 1
ATOM 1504 C C . GLY A 1 191 ? 10.432 -11.169 2.059 1.00 88.75 191 GLY A C 1
ATOM 1505 O O . GLY A 1 191 ? 10.126 -11.472 3.210 1.00 88.75 191 GLY A O 1
ATOM 1506 N N . ARG A 1 192 ? 11.067 -10.024 1.779 1.00 89.50 192 ARG A N 1
ATOM 1507 C CA . ARG A 1 192 ? 11.445 -9.015 2.788 1.00 89.50 192 ARG A CA 1
ATOM 1508 C C . ARG A 1 192 ? 10.504 -7.811 2.804 1.00 89.50 192 ARG A C 1
ATOM 1510 O O . ARG A 1 192 ? 10.454 -7.100 3.805 1.00 89.50 192 ARG A O 1
ATOM 1517 N N . LEU A 1 193 ? 9.771 -7.587 1.716 1.00 87.06 193 LEU A N 1
ATOM 1518 C CA . LEU A 1 193 ? 8.767 -6.535 1.583 1.00 87.06 193 LEU A CA 1
ATOM 1519 C C . LEU A 1 193 ? 7.375 -7.159 1.507 1.00 87.06 193 LEU A C 1
ATOM 1521 O O . LEU A 1 193 ? 7.196 -8.243 0.955 1.00 87.06 193 LEU A O 1
ATOM 1525 N N . ILE A 1 194 ? 6.381 -6.477 2.073 1.00 78.62 194 ILE A N 1
ATOM 1526 C CA . ILE A 1 194 ? 4.992 -6.960 2.035 1.00 78.62 194 ILE A CA 1
ATOM 1527 C C . I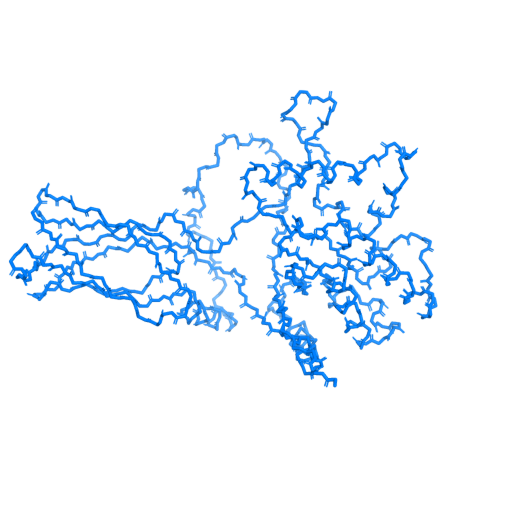LE A 1 194 ? 4.269 -6.520 0.760 1.00 78.62 194 ILE A C 1
ATOM 1529 O O . ILE A 1 194 ? 3.289 -7.146 0.349 1.00 78.62 194 ILE A O 1
ATOM 1533 N N . GLU A 1 195 ? 4.728 -5.422 0.160 1.00 80.50 195 GLU A N 1
ATOM 1534 C CA . GLU A 1 195 ? 4.044 -4.704 -0.909 1.00 80.50 195 GLU A CA 1
ATOM 1535 C C . GLU A 1 195 ? 5.048 -3.980 -1.809 1.00 80.50 195 GLU A C 1
ATOM 1537 O O . GLU A 1 195 ? 6.074 -3.494 -1.330 1.00 80.50 195 GLU A O 1
ATOM 1542 N N . TRP A 1 196 ? 4.703 -3.859 -3.089 1.00 83.44 196 TRP A N 1
ATOM 1543 C CA . TRP A 1 196 ? 5.440 -3.089 -4.085 1.00 83.44 196 TRP A CA 1
ATOM 1544 C C . TRP A 1 196 ? 4.527 -2.148 -4.845 1.00 83.44 196 TRP A C 1
ATOM 1546 O O . TRP A 1 196 ? 3.533 -2.597 -5.410 1.00 83.44 196 TRP A O 1
ATOM 1556 N N . ASP A 1 197 ? 4.937 -0.893 -4.969 1.00 86.44 197 ASP A N 1
ATOM 1557 C CA . ASP A 1 197 ? 4.520 -0.042 -6.079 1.00 86.44 197 ASP A CA 1
ATOM 1558 C C . ASP A 1 197 ? 5.234 -0.513 -7.339 1.00 86.44 197 ASP A C 1
ATOM 1560 O O . ASP A 1 197 ? 6.404 -0.202 -7.550 1.00 86.44 197 ASP A O 1
ATOM 1564 N N . VAL A 1 198 ? 4.553 -1.316 -8.158 1.00 86.56 198 VAL A N 1
ATOM 1565 C CA . VAL A 1 198 ? 5.112 -1.778 -9.436 1.00 86.56 198 VAL A CA 1
ATOM 1566 C C . VAL A 1 198 ? 5.136 -0.627 -10.429 1.00 86.56 198 VAL A C 1
ATOM 1568 O O . VAL A 1 198 ? 6.128 -0.442 -11.125 1.00 86.56 198 VAL A O 1
ATOM 1571 N N . LEU A 1 199 ? 4.052 0.149 -10.473 1.00 88.50 199 LEU A N 1
ATOM 1572 C CA . LEU A 1 199 ? 3.909 1.302 -11.347 1.00 88.50 199 LEU A CA 1
ATOM 1573 C C . LEU A 1 199 ? 3.332 2.478 -10.563 1.00 88.50 199 LEU A C 1
ATOM 1575 O O . LEU A 1 199 ? 2.246 2.364 -9.995 1.00 88.50 199 LEU A O 1
ATOM 1579 N N . ASN A 1 200 ? 4.068 3.585 -10.548 1.00 90.75 200 ASN A N 1
ATOM 1580 C CA . ASN A 1 200 ? 3.677 4.830 -9.906 1.00 90.75 200 ASN A CA 1
ATOM 1581 C C . ASN A 1 200 ? 3.183 5.855 -10.936 1.00 90.75 200 ASN A C 1
ATOM 1583 O O . ASN A 1 200 ? 3.842 6.074 -11.952 1.00 90.75 200 ASN A O 1
ATOM 1587 N N . GLU A 1 201 ? 2.051 6.479 -10.626 1.00 87.69 201 GLU A N 1
ATOM 1588 C CA . GLU A 1 201 ? 1.422 7.622 -11.295 1.00 87.69 201 GLU A CA 1
ATOM 1589 C C . GLU A 1 201 ? 1.319 7.501 -12.828 1.00 87.69 201 GLU A C 1
ATOM 1591 O O . GLU A 1 201 ? 1.758 8.392 -13.559 1.00 87.69 201 GLU A O 1
ATOM 1596 N N . PRO A 1 202 ? 0.759 6.400 -13.368 1.00 84.81 202 PRO A N 1
ATOM 1597 C CA . PRO A 1 202 ? 0.675 6.191 -14.811 1.00 84.81 202 PRO A CA 1
ATOM 1598 C C . PRO A 1 202 ? -0.191 7.219 -15.543 1.00 84.81 202 PRO A C 1
ATOM 1600 O O . PRO A 1 202 ? -0.134 7.253 -16.773 1.00 84.81 202 PRO A O 1
ATOM 1603 N N . TYR A 1 203 ? -0.999 8.027 -14.846 1.00 82.88 203 TYR A N 1
ATOM 1604 C CA . TYR A 1 203 ? -1.701 9.141 -15.480 1.00 82.88 203 TYR A CA 1
ATOM 1605 C C . TYR A 1 203 ? -0.740 10.261 -15.887 1.00 82.88 203 TYR A C 1
ATOM 1607 O O . TYR A 1 203 ? -0.713 10.655 -17.055 1.00 82.88 203 TYR A O 1
ATOM 1615 N N . SER A 1 204 ? 0.060 10.763 -14.943 1.00 85.94 204 SER A N 1
ATOM 1616 C CA . SER A 1 204 ? 0.984 11.883 -15.160 1.00 85.94 204 SER A CA 1
ATOM 1617 C C . SER A 1 204 ? 2.323 11.455 -15.762 1.00 85.94 204 SER A C 1
ATOM 1619 O O . SER A 1 204 ? 2.965 12.261 -16.431 1.00 85.94 204 SER A O 1
ATOM 1621 N N . GLU A 1 205 ? 2.751 10.210 -15.548 1.00 92.75 205 GLU A N 1
ATOM 1622 C CA . GLU A 1 205 ? 4.121 9.756 -15.814 1.00 92.75 205 GLU A CA 1
ATOM 1623 C C . GLU A 1 205 ? 4.090 8.567 -16.787 1.00 92.75 205 GLU A C 1
ATOM 1625 O O . GLU A 1 205 ? 4.270 7.402 -16.426 1.00 92.75 205 GLU A O 1
ATOM 1630 N N . ASN A 1 206 ? 3.795 8.886 -18.052 1.00 93.38 206 ASN A N 1
ATOM 1631 C CA . ASN A 1 206 ? 3.324 7.936 -19.065 1.00 93.38 206 ASN A CA 1
ATOM 1632 C C . ASN A 1 206 ? 4.199 7.836 -20.330 1.00 93.38 206 ASN A C 1
ATOM 1634 O O . ASN A 1 206 ? 3.775 7.250 -21.326 1.00 93.38 206 ASN A O 1
ATOM 1638 N N . ASP A 1 207 ? 5.437 8.341 -20.317 1.00 97.06 207 ASP A N 1
ATOM 1639 C CA . ASP A 1 207 ? 6.332 8.258 -21.484 1.00 97.06 207 ASP A CA 1
ATOM 1640 C C . ASP A 1 207 ? 6.534 6.812 -21.966 1.00 97.06 207 ASP A C 1
ATOM 1642 O O . ASP A 1 207 ? 6.558 6.537 -23.168 1.00 97.06 207 ASP A O 1
ATOM 1646 N N . TYR A 1 208 ? 6.667 5.868 -21.030 1.00 97.44 208 TYR A N 1
ATOM 1647 C CA . TYR A 1 208 ? 6.897 4.463 -21.357 1.00 97.44 208 TYR A CA 1
ATOM 1648 C C . TYR A 1 208 ? 5.679 3.823 -22.009 1.00 97.44 208 TYR A C 1
ATOM 1650 O O . TYR A 1 208 ? 5.829 3.060 -22.960 1.00 97.44 208 TYR A O 1
ATOM 1658 N N . THR A 1 209 ? 4.475 4.111 -21.512 1.00 94.44 209 THR A N 1
ATOM 1659 C CA . THR A 1 209 ? 3.234 3.571 -22.082 1.00 94.44 209 THR A CA 1
ATOM 1660 C C . THR A 1 209 ? 2.907 4.245 -23.413 1.00 94.44 209 THR A C 1
ATOM 1662 O O . THR A 1 209 ? 2.426 3.565 -24.317 1.00 94.44 209 THR A O 1
ATOM 1665 N N . ASN A 1 210 ? 3.266 5.521 -23.590 1.00 96.00 210 ASN A N 1
ATOM 1666 C CA . ASN A 1 210 ? 3.204 6.212 -24.881 1.00 96.00 210 ASN A CA 1
ATOM 1667 C C . ASN A 1 210 ? 4.124 5.559 -25.927 1.00 96.00 210 ASN A C 1
ATOM 1669 O O . ASN A 1 210 ? 3.754 5.473 -27.096 1.00 96.00 210 ASN A O 1
ATOM 1673 N N . LEU A 1 211 ? 5.308 5.078 -25.523 1.00 97.25 211 LEU A N 1
ATOM 1674 C CA . LEU A 1 211 ? 6.264 4.425 -26.426 1.00 97.25 211 LEU A CA 1
ATOM 1675 C C . LEU A 1 211 ? 5.969 2.932 -26.663 1.00 97.25 211 LEU A C 1
ATOM 1677 O O . LEU A 1 211 ? 6.111 2.441 -27.782 1.00 97.25 211 LEU A O 1
ATOM 1681 N N . LEU A 1 212 ? 5.627 2.185 -25.611 1.00 96.44 212 LEU A N 1
ATOM 1682 C CA . LEU A 1 212 ? 5.531 0.718 -25.630 1.00 96.44 212 LEU A CA 1
ATOM 1683 C C . LEU A 1 212 ? 4.101 0.187 -25.771 1.00 96.44 212 LEU A C 1
ATOM 1685 O O . LEU A 1 212 ? 3.929 -1.020 -25.969 1.00 96.44 212 LEU A O 1
ATOM 1689 N N . GLY A 1 213 ? 3.102 1.057 -25.648 1.00 93.00 213 GLY A N 1
ATOM 1690 C CA . GLY A 1 213 ? 1.703 0.675 -25.511 1.00 93.00 213 GLY A CA 1
ATOM 1691 C C . GLY A 1 213 ? 1.323 0.349 -24.066 1.00 93.00 213 GLY A C 1
ATOM 1692 O O . GLY A 1 213 ? 2.161 0.027 -23.217 1.00 93.00 213 GLY A O 1
ATOM 1693 N N . ARG A 1 214 ? 0.019 0.416 -23.788 1.00 82.50 214 ARG A N 1
ATOM 1694 C CA . ARG A 1 214 ? -0.584 0.160 -22.469 1.00 82.50 214 ARG A CA 1
ATOM 1695 C C . ARG A 1 214 ? -0.356 -1.285 -22.011 1.00 82.50 214 ARG A C 1
ATOM 1697 O O . ARG A 1 214 ? -0.198 -1.565 -20.827 1.00 82.50 214 ARG A O 1
ATOM 1704 N N . GLU A 1 215 ? -0.280 -2.193 -22.970 1.00 80.94 215 GLU A N 1
ATOM 1705 C CA . GLU A 1 215 ? -0.081 -3.629 -22.834 1.00 80.94 215 GLU A CA 1
ATOM 1706 C C . GLU A 1 215 ? 1.244 -3.966 -22.151 1.00 80.94 215 GLU A C 1
ATOM 1708 O O . GLU A 1 215 ? 1.327 -4.974 -21.449 1.00 80.94 215 GLU A O 1
ATOM 1713 N N . ALA A 1 216 ? 2.252 -3.095 -22.274 1.00 86.62 216 ALA A N 1
ATOM 1714 C CA . ALA A 1 216 ? 3.534 -3.261 -21.598 1.00 86.62 216 ALA A CA 1
ATOM 1715 C C . ALA A 1 216 ? 3.394 -3.313 -20.067 1.00 86.62 216 ALA A C 1
ATOM 1717 O O . ALA A 1 216 ? 4.185 -3.991 -19.414 1.00 86.62 216 ALA A O 1
ATOM 1718 N N . MET A 1 217 ? 2.354 -2.692 -19.491 1.00 82.75 217 MET A N 1
ATOM 1719 C CA . MET A 1 217 ? 2.086 -2.785 -18.053 1.00 82.75 217 MET A CA 1
ATOM 1720 C C . MET A 1 217 ? 1.879 -4.231 -17.593 1.00 82.75 217 MET A C 1
ATOM 1722 O O . MET A 1 217 ? 2.349 -4.601 -16.519 1.00 82.75 217 MET A O 1
ATOM 1726 N N . LEU A 1 218 ? 1.235 -5.080 -18.403 1.00 77.12 218 LEU A N 1
ATOM 1727 C CA . LEU A 1 218 ? 1.034 -6.490 -18.052 1.00 77.12 218 LEU A CA 1
ATOM 1728 C C . LEU A 1 218 ? 2.372 -7.214 -17.896 1.00 77.12 218 LEU A C 1
ATOM 1730 O O . LEU A 1 218 ? 2.543 -8.009 -16.973 1.00 77.12 218 LEU A O 1
ATOM 1734 N N . ASP A 1 219 ? 3.330 -6.915 -18.770 1.00 82.31 219 ASP A N 1
ATOM 1735 C CA . ASP A 1 219 ? 4.663 -7.507 -18.715 1.00 82.31 219 ASP A CA 1
ATOM 1736 C C . ASP A 1 219 ? 5.438 -7.024 -17.486 1.00 82.31 219 ASP A C 1
ATOM 1738 O O . ASP A 1 219 ? 6.123 -7.822 -16.848 1.00 82.31 219 ASP A O 1
ATOM 1742 N N . TRP A 1 220 ? 5.271 -5.761 -17.085 1.00 89.88 220 TRP A N 1
ATOM 1743 C CA . TRP A 1 220 ? 5.892 -5.221 -15.871 1.00 89.88 220 TRP A CA 1
ATOM 1744 C C . TRP A 1 220 ? 5.358 -5.900 -14.607 1.00 89.88 220 TRP A C 1
ATOM 1746 O O . TRP A 1 220 ? 6.140 -6.335 -13.764 1.00 89.88 220 TRP A O 1
ATOM 1756 N N . PHE A 1 221 ? 4.037 -6.080 -14.498 1.00 81.44 221 PHE A N 1
ATOM 1757 C CA . PHE A 1 221 ? 3.429 -6.793 -13.369 1.00 81.44 221 PHE A CA 1
ATOM 1758 C C . PHE A 1 221 ? 3.789 -8.286 -13.352 1.00 81.44 221 PHE A C 1
ATOM 1760 O O . PHE A 1 221 ? 4.008 -8.851 -12.277 1.00 81.44 221 PHE A O 1
ATOM 1767 N N . ARG A 1 222 ? 3.907 -8.934 -14.520 1.00 79.56 222 ARG A N 1
ATOM 1768 C CA . ARG A 1 222 ? 4.400 -10.321 -14.625 1.00 79.56 222 ARG A CA 1
ATOM 1769 C C . ARG A 1 222 ? 5.853 -10.435 -14.173 1.00 79.56 222 ARG A C 1
ATOM 1771 O O . ARG A 1 222 ? 6.168 -11.333 -13.395 1.00 79.56 222 ARG A O 1
ATOM 1778 N N . ALA A 1 223 ? 6.713 -9.518 -14.614 1.00 83.88 223 ALA A N 1
ATOM 1779 C CA . ALA A 1 223 ? 8.108 -9.464 -14.192 1.00 83.88 223 ALA A CA 1
ATOM 1780 C C . ALA A 1 223 ? 8.219 -9.240 -12.676 1.00 83.88 223 ALA A C 1
ATOM 1782 O O . ALA A 1 223 ? 8.925 -9.987 -12.006 1.00 83.88 223 ALA A O 1
ATOM 1783 N N . ALA A 1 224 ? 7.451 -8.302 -12.115 1.00 84.38 224 ALA A N 1
ATOM 1784 C CA . ALA A 1 224 ? 7.437 -8.027 -10.679 1.00 84.38 224 ALA A CA 1
ATOM 1785 C C . ALA A 1 224 ? 6.976 -9.241 -9.857 1.00 84.38 224 ALA A C 1
ATOM 1787 O O . ALA A 1 224 ? 7.602 -9.579 -8.856 1.00 84.38 224 ALA A O 1
ATOM 1788 N N . ARG A 1 225 ? 5.931 -9.955 -10.305 1.00 82.88 225 ARG A N 1
ATOM 1789 C CA . ARG A 1 225 ? 5.484 -11.200 -9.657 1.00 82.88 225 ARG A CA 1
ATOM 1790 C C . ARG A 1 225 ? 6.543 -12.299 -9.728 1.00 82.88 225 ARG A C 1
ATOM 1792 O O . ARG A 1 225 ? 6.696 -13.048 -8.769 1.00 82.88 225 ARG A O 1
ATOM 1799 N N . SER A 1 226 ? 7.243 -12.417 -10.855 1.00 82.69 226 SER A N 1
ATOM 1800 C CA . SER A 1 226 ? 8.335 -13.383 -11.004 1.00 82.69 226 SER A CA 1
ATOM 1801 C C . SER A 1 226 ? 9.521 -13.042 -10.098 1.00 82.69 226 SER A C 1
ATOM 1803 O O . SER A 1 226 ? 10.150 -13.945 -9.551 1.00 82.69 226 SER A O 1
ATOM 1805 N N . ALA A 1 227 ? 9.824 -11.753 -9.940 1.00 88.00 227 ALA A N 1
ATOM 1806 C CA . ALA A 1 227 ? 10.932 -11.270 -9.127 1.00 88.00 227 ALA A CA 1
ATOM 1807 C C . ALA A 1 227 ? 10.645 -11.377 -7.621 1.00 88.00 227 ALA A C 1
ATOM 1809 O O . ALA A 1 227 ? 11.545 -11.721 -6.858 1.00 88.00 227 ALA A O 1
ATOM 1810 N N . ASP A 1 228 ? 9.402 -11.121 -7.199 1.00 85.56 228 ASP A N 1
ATOM 1811 C CA . ASP A 1 228 ? 8.956 -11.278 -5.816 1.00 85.56 228 ASP A CA 1
ATOM 1812 C C . ASP A 1 228 ? 7.565 -11.940 -5.722 1.00 85.56 228 ASP A C 1
ATOM 1814 O O . ASP A 1 228 ? 6.530 -11.261 -5.693 1.00 85.56 228 ASP A O 1
ATOM 1818 N N . PRO A 1 229 ? 7.505 -13.282 -5.636 1.00 82.88 229 PRO A N 1
ATOM 1819 C CA . PRO A 1 229 ? 6.244 -14.010 -5.601 1.00 82.88 229 PRO A CA 1
ATOM 1820 C C . PRO A 1 229 ? 5.437 -13.815 -4.315 1.00 82.88 229 PRO A C 1
ATOM 1822 O O . PRO A 1 229 ? 4.263 -14.180 -4.310 1.00 82.88 229 PRO A O 1
ATOM 1825 N N . ASN A 1 230 ? 6.005 -13.220 -3.261 1.00 79.75 230 ASN A N 1
ATOM 1826 C CA . ASN A 1 230 ? 5.349 -13.090 -1.955 1.00 79.75 230 ASN A CA 1
ATOM 1827 C C . ASN A 1 230 ? 4.740 -11.704 -1.709 1.00 79.75 230 ASN A C 1
ATOM 1829 O O . ASN A 1 230 ? 3.789 -11.585 -0.936 1.00 79.75 230 ASN A O 1
ATOM 1833 N N . ALA A 1 231 ? 5.247 -10.661 -2.367 1.00 78.19 231 ALA A N 1
ATOM 1834 C CA . ALA A 1 231 ? 4.720 -9.314 -2.198 1.00 78.19 231 ALA A CA 1
ATOM 1835 C C . ALA A 1 231 ? 3.353 -9.140 -2.877 1.00 78.19 231 ALA A C 1
ATOM 1837 O O . ALA A 1 231 ? 3.052 -9.726 -3.926 1.00 78.19 231 ALA A O 1
ATOM 1838 N N . LYS A 1 232 ? 2.509 -8.284 -2.305 1.00 77.12 232 LYS A N 1
ATOM 1839 C CA . LYS A 1 232 ? 1.355 -7.729 -3.024 1.00 77.12 232 LYS A CA 1
ATOM 1840 C C . LYS A 1 232 ? 1.849 -6.653 -3.994 1.00 77.12 232 LYS A C 1
ATOM 1842 O O . LYS A 1 232 ? 2.758 -5.898 -3.662 1.00 77.12 232 LYS A O 1
ATOM 1847 N N . LEU A 1 233 ? 1.265 -6.580 -5.183 1.00 74.69 233 LEU A N 1
ATOM 1848 C CA . LEU A 1 233 ? 1.719 -5.665 -6.234 1.00 74.69 233 LEU A CA 1
ATOM 1849 C C . LEU A 1 233 ? 0.699 -4.553 -6.411 1.00 74.69 233 LEU A C 1
ATOM 1851 O O . LEU A 1 233 ? -0.492 -4.825 -6.423 1.00 74.69 233 LEU A O 1
ATOM 1855 N N . TYR A 1 234 ? 1.154 -3.321 -6.553 1.00 73.81 234 TYR A N 1
ATOM 1856 C CA . TYR A 1 234 ? 0.295 -2.150 -6.586 1.00 73.81 234 TYR A CA 1
ATOM 1857 C C . TYR A 1 234 ? 0.560 -1.319 -7.833 1.00 73.81 234 TYR A C 1
ATOM 1859 O O . TYR A 1 234 ? 1.700 -1.170 -8.280 1.00 73.81 234 TYR A O 1
ATOM 1867 N N . LEU A 1 235 ? -0.524 -0.759 -8.359 1.00 73.75 235 LEU A N 1
ATOM 1868 C CA . LEU A 1 235 ? -0.486 0.467 -9.140 1.00 73.75 235 LEU A CA 1
ATOM 1869 C C . LEU A 1 235 ? -0.778 1.595 -8.151 1.00 73.75 235 LEU A C 1
ATOM 1871 O O . LEU A 1 235 ? -1.798 1.541 -7.470 1.00 73.75 235 LEU A O 1
ATOM 1875 N N . ASN A 1 236 ? 0.124 2.558 -8.014 1.00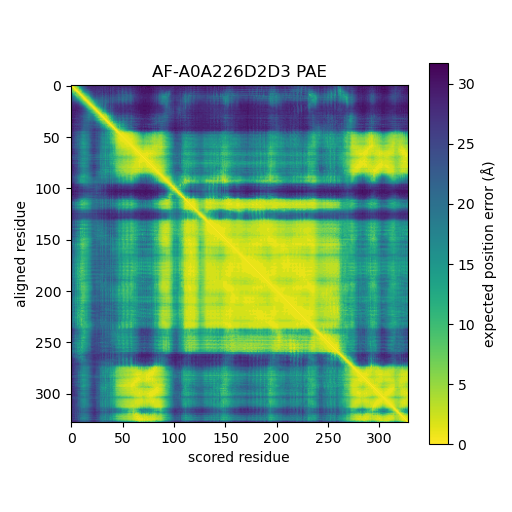 79.00 236 ASN A N 1
ATOM 1876 C CA . ASN A 1 236 ? -0.042 3.692 -7.105 1.00 79.00 236 ASN A CA 1
ATOM 1877 C C . ASN A 1 236 ? -0.301 4.944 -7.924 1.00 79.00 236 ASN A C 1
ATOM 1879 O O . ASN A 1 236 ? 0.410 5.181 -8.890 1.00 79.00 236 ASN A O 1
ATOM 1883 N N . ASP A 1 237 ? -1.296 5.731 -7.542 1.00 70.00 237 ASP A N 1
ATOM 1884 C CA . ASP A 1 237 ? -1.552 7.032 -8.152 1.00 70.00 237 ASP A CA 1
ATOM 1885 C C . ASP A 1 237 ? -2.072 7.997 -7.078 1.00 70.00 237 ASP A C 1
ATOM 1887 O O . ASP A 1 237 ? -2.606 7.574 -6.043 1.00 70.00 237 ASP A O 1
ATOM 1891 N N . TYR A 1 238 ? -1.894 9.295 -7.302 1.00 65.94 238 TYR A N 1
ATOM 1892 C CA . TYR A 1 238 ? -2.461 10.316 -6.435 1.00 65.94 238 TYR A CA 1
ATOM 1893 C C . TYR A 1 238 ? -3.834 10.725 -6.976 1.00 65.94 238 TYR A C 1
ATOM 1895 O O . TYR A 1 238 ? -3.918 11.281 -8.072 1.00 65.94 238 TYR A O 1
ATOM 1903 N N . PRO A 1 239 ? -4.926 10.499 -6.224 1.00 59.75 239 PRO A N 1
ATOM 1904 C CA . PRO A 1 239 ? -6.259 10.752 -6.734 1.00 59.75 239 PRO A CA 1
ATOM 1905 C C . PRO A 1 239 ? -6.460 12.241 -7.012 1.00 59.75 239 PRO A C 1
ATOM 1907 O O . PRO A 1 239 ? -6.273 13.077 -6.128 1.00 59.75 239 PRO A O 1
ATOM 1910 N N . ASN A 1 240 ? -6.939 12.565 -8.211 1.00 60.84 240 ASN A N 1
ATOM 1911 C CA . ASN A 1 240 ? -7.497 13.878 -8.507 1.00 60.84 240 ASN A CA 1
ATOM 1912 C C . ASN A 1 240 ? -9.022 13.774 -8.684 1.00 60.84 240 ASN A C 1
ATOM 1914 O O . ASN A 1 240 ? -9.514 13.648 -9.806 1.00 60.84 240 ASN A O 1
ATOM 1918 N N . PRO A 1 241 ? -9.798 13.793 -7.585 1.00 53.72 241 PRO A N 1
ATOM 1919 C CA . PRO A 1 241 ? -11.226 13.493 -7.629 1.00 53.72 241 PRO A CA 1
ATOM 1920 C C . PRO A 1 241 ? -12.075 14.569 -8.326 1.00 53.72 241 PRO A C 1
ATOM 1922 O O . PRO A 1 241 ? -13.259 14.341 -8.569 1.00 53.72 241 PRO A O 1
ATOM 1925 N N . SER A 1 242 ? -11.503 15.734 -8.641 1.00 51.94 242 SER A N 1
ATOM 1926 C CA . SER A 1 242 ? -12.162 16.780 -9.430 1.00 51.94 242 SER A CA 1
ATOM 1927 C C . SER A 1 242 ? -11.840 16.704 -10.928 1.00 51.94 242 SER A C 1
ATOM 1929 O O . SER A 1 242 ? -12.481 17.399 -11.716 1.00 51.94 242 SER A O 1
ATOM 1931 N N . ASP A 1 243 ? -10.897 15.851 -11.345 1.00 63.50 243 ASP A N 1
ATOM 1932 C CA . ASP A 1 243 ? -10.550 15.636 -12.749 1.00 63.50 243 ASP A CA 1
ATOM 1933 C C . ASP A 1 243 ? -11.209 14.354 -13.274 1.00 63.50 243 ASP A C 1
ATOM 1935 O O . ASP A 1 243 ? -10.747 13.232 -13.067 1.00 63.50 243 ASP A O 1
ATOM 1939 N N . SER A 1 244 ? -12.312 14.524 -14.003 1.00 64.44 244 SER A N 1
ATOM 1940 C CA . SER A 1 244 ? -13.009 13.402 -14.641 1.00 64.44 244 SER A CA 1
ATOM 1941 C C . SER A 1 244 ? -12.138 12.631 -15.646 1.00 64.44 244 SER A C 1
ATOM 1943 O O . SER A 1 244 ? -12.377 11.446 -15.868 1.00 64.44 244 SER A O 1
ATOM 1945 N N . THR A 1 245 ? -11.114 13.264 -16.227 1.00 68.94 245 THR A N 1
ATOM 1946 C CA . THR A 1 245 ? -10.171 12.618 -17.154 1.00 68.94 245 THR A CA 1
ATOM 1947 C C . THR A 1 245 ? -9.270 11.651 -16.402 1.00 68.94 245 THR A C 1
ATOM 1949 O O . THR A 1 245 ? -9.130 10.504 -16.822 1.00 68.94 245 THR A O 1
ATOM 1952 N N . PHE A 1 246 ? -8.739 12.088 -15.257 1.00 62.12 246 PHE A N 1
ATOM 1953 C CA . PHE A 1 246 ? -7.982 11.250 -14.331 1.00 62.12 246 PHE A CA 1
ATOM 1954 C C . PHE A 1 246 ? -8.812 10.045 -13.871 1.00 62.12 246 PHE A C 1
ATOM 1956 O O . PHE A 1 246 ? -8.397 8.902 -14.040 1.00 62.12 246 PHE A O 1
ATOM 1963 N N . ILE A 1 247 ? -10.031 10.288 -13.372 1.00 56.78 247 ILE A N 1
ATOM 1964 C CA . ILE A 1 247 ? -10.912 9.225 -12.858 1.00 56.78 247 ILE A CA 1
ATOM 1965 C C . ILE A 1 247 ? -11.195 8.169 -13.933 1.00 56.78 247 ILE A C 1
ATOM 1967 O O . ILE A 1 247 ? -11.149 6.968 -13.660 1.00 56.78 247 ILE A O 1
ATOM 1971 N N . ASN A 1 248 ? -11.495 8.610 -15.157 1.00 61.53 248 ASN A N 1
ATOM 1972 C CA . ASN A 1 248 ? -11.773 7.701 -16.263 1.00 61.53 248 ASN A CA 1
ATOM 1973 C C . ASN A 1 248 ? -10.520 6.931 -16.692 1.00 61.53 248 ASN A C 1
ATOM 1975 O O . ASN A 1 248 ? -10.608 5.725 -16.913 1.00 61.53 248 ASN A O 1
ATOM 1979 N N . PHE A 1 249 ? -9.361 7.594 -16.754 1.00 69.44 249 PHE A N 1
ATOM 1980 C CA . PHE A 1 249 ? -8.094 6.948 -17.080 1.00 69.44 249 PHE A CA 1
ATOM 1981 C C . PHE A 1 249 ? -7.743 5.847 -16.076 1.00 69.44 249 PHE A C 1
ATOM 1983 O O . PHE A 1 249 ? -7.467 4.722 -16.496 1.00 69.44 249 PHE A O 1
ATOM 1990 N N . ASP A 1 250 ? -7.804 6.140 -14.776 1.00 61.50 250 ASP A N 1
ATOM 1991 C CA . ASP A 1 250 ? -7.523 5.173 -13.712 1.00 61.50 250 ASP A CA 1
ATOM 1992 C C . ASP A 1 250 ? -8.476 3.983 -13.786 1.00 61.50 250 ASP A C 1
ATOM 1994 O O . ASP A 1 250 ? -8.049 2.824 -13.785 1.00 61.50 250 ASP A O 1
ATOM 1998 N N . ALA A 1 251 ? -9.776 4.255 -13.931 1.00 59.12 251 ALA A N 1
ATOM 1999 C CA . ALA A 1 251 ? -10.775 3.209 -14.095 1.00 59.12 251 ALA A CA 1
ATOM 2000 C C . ALA A 1 251 ? -10.495 2.340 -15.336 1.00 59.12 251 ALA A C 1
ATOM 2002 O O . ALA A 1 251 ? -10.645 1.120 -15.271 1.00 59.12 251 ALA A O 1
ATOM 2003 N N . ASP A 1 252 ? -10.058 2.935 -16.449 1.00 64.44 252 ASP A N 1
ATOM 2004 C CA . ASP A 1 252 ? -9.708 2.220 -17.679 1.00 64.44 252 ASP A CA 1
ATOM 2005 C C . ASP A 1 252 ? -8.433 1.388 -17.549 1.00 64.44 252 ASP A C 1
ATOM 2007 O O . ASP A 1 252 ? -8.408 0.247 -18.010 1.00 64.44 252 ASP A O 1
ATOM 2011 N N . VAL A 1 253 ? -7.380 1.912 -16.912 1.00 64.62 253 VAL A N 1
ATOM 2012 C CA . VAL A 1 253 ? -6.156 1.142 -16.636 1.00 64.62 253 VAL A CA 1
ATOM 2013 C C . VAL A 1 253 ? -6.486 -0.062 -15.759 1.00 64.62 253 VAL A C 1
ATOM 2015 O O . VAL A 1 253 ? -6.086 -1.182 -16.072 1.00 64.62 253 VAL A O 1
ATOM 2018 N N . LEU A 1 254 ? -7.262 0.138 -14.696 1.00 60.41 254 LEU A N 1
ATOM 2019 C CA . LEU A 1 254 ? -7.617 -0.935 -13.772 1.00 60.41 254 LEU A CA 1
ATOM 2020 C C . LEU A 1 254 ? -8.510 -1.983 -14.440 1.00 60.41 254 LEU A C 1
ATOM 2022 O O . LEU A 1 254 ? -8.239 -3.177 -14.309 1.00 60.41 254 LEU A O 1
ATOM 2026 N N . ARG A 1 255 ? -9.519 -1.562 -15.218 1.00 56.06 255 ARG A N 1
ATOM 2027 C CA . ARG A 1 255 ? -10.332 -2.474 -16.042 1.00 56.06 255 ARG A CA 1
ATOM 2028 C C . ARG A 1 255 ? -9.463 -3.283 -16.999 1.00 56.06 255 ARG A C 1
ATOM 2030 O O . ARG A 1 255 ? -9.622 -4.500 -17.071 1.00 56.06 255 ARG A O 1
ATOM 2037 N N . PHE A 1 256 ? -8.544 -2.620 -17.698 1.00 61.06 256 PHE A N 1
ATOM 2038 C CA . PHE A 1 256 ? -7.630 -3.257 -18.640 1.00 61.06 256 PHE A CA 1
ATOM 2039 C C . PHE A 1 256 ? -6.766 -4.325 -17.958 1.00 61.06 256 PHE A C 1
ATOM 2041 O O . PHE A 1 256 ? -6.683 -5.450 -18.453 1.00 61.06 256 PHE A O 1
ATOM 2048 N N . LEU A 1 257 ? -6.168 -4.007 -16.807 1.00 58.88 257 LEU A N 1
ATOM 2049 C CA . LEU A 1 257 ? -5.363 -4.956 -16.041 1.00 58.88 257 LEU A CA 1
ATOM 2050 C C . LEU A 1 257 ? -6.214 -6.159 -15.593 1.00 58.88 257 LEU A C 1
ATOM 2052 O O . LEU A 1 257 ? -5.844 -7.299 -15.879 1.00 58.88 257 LEU A O 1
ATOM 2056 N N . VAL A 1 258 ? -7.402 -5.931 -15.015 1.00 53.78 258 VAL A N 1
ATOM 2057 C CA . VAL A 1 258 ? -8.310 -7.006 -14.547 1.00 53.78 258 VAL A CA 1
ATOM 2058 C C . VAL A 1 258 ? -8.664 -7.966 -15.662 1.00 53.78 258 VAL A C 1
ATOM 2060 O O . VAL A 1 258 ? -8.512 -9.179 -15.513 1.00 53.78 258 VAL A O 1
ATOM 2063 N N . GLN A 1 259 ? -9.134 -7.417 -16.780 1.00 54.78 259 GLN A N 1
ATOM 2064 C CA . GLN A 1 259 ? -9.602 -8.197 -17.921 1.00 54.78 259 GLN A CA 1
ATOM 2065 C C . GLN A 1 259 ? -8.491 -9.067 -18.517 1.00 54.78 259 GLN A C 1
ATOM 2067 O O . GLN A 1 259 ? -8.782 -10.108 -19.099 1.00 54.78 259 GLN A O 1
ATOM 2072 N N . ASN A 1 260 ? -7.227 -8.680 -18.332 1.00 53.19 260 ASN A N 1
ATOM 2073 C CA . ASN A 1 260 ? -6.064 -9.363 -18.890 1.00 53.19 260 ASN A CA 1
ATOM 2074 C C . ASN A 1 260 ? -5.253 -10.153 -17.843 1.00 53.19 260 ASN A C 1
ATOM 2076 O O . ASN A 1 260 ? -4.067 -10.430 -18.044 1.00 53.19 260 ASN A O 1
ATOM 2080 N N . GLY A 1 261 ? -5.895 -10.563 -16.741 1.00 44.31 261 GLY A N 1
ATOM 2081 C CA . GLY A 1 261 ? -5.320 -11.479 -15.745 1.00 44.31 261 GLY A CA 1
ATOM 2082 C C . GLY A 1 261 ? -4.512 -10.804 -14.634 1.00 44.31 261 GLY A C 1
ATOM 2083 O O . GLY A 1 261 ? -3.804 -11.483 -13.892 1.00 44.31 261 GLY A O 1
ATOM 2084 N N . ALA A 1 262 ? -4.619 -9.482 -14.509 1.00 41.22 262 ALA A N 1
ATOM 2085 C CA . ALA A 1 262 ? -4.036 -8.669 -13.452 1.00 41.22 262 ALA A CA 1
ATOM 2086 C C . ALA A 1 262 ? -5.175 -8.150 -12.535 1.00 41.22 262 ALA A C 1
ATOM 2088 O O . ALA A 1 262 ? -5.771 -7.116 -12.800 1.00 41.22 262 ALA A O 1
ATOM 2089 N N . PRO A 1 263 ? -5.554 -8.882 -11.478 1.00 39.00 263 PRO A N 1
ATOM 2090 C CA . PRO A 1 263 ? -6.781 -8.653 -10.718 1.00 39.00 263 PRO A CA 1
ATOM 2091 C C . PRO A 1 263 ? -6.708 -7.353 -9.929 1.00 39.00 263 PRO A C 1
ATOM 2093 O O . PRO A 1 263 ? -5.857 -7.221 -9.058 1.00 39.00 263 PRO A O 1
ATOM 2096 N N . ALA A 1 264 ? -7.617 -6.424 -10.210 1.00 31.08 264 ALA A N 1
ATOM 2097 C CA . ALA A 1 264 ? -7.733 -5.161 -9.497 1.00 31.08 264 ALA A CA 1
ATOM 2098 C C . ALA A 1 264 ? -8.598 -5.264 -8.255 1.00 31.08 264 ALA A C 1
ATOM 2100 O O . ALA A 1 264 ? -9.633 -5.928 -8.245 1.00 31.08 264 ALA A O 1
ATOM 2101 N N . VAL A 1 265 ? -8.241 -4.432 -7.288 1.00 30.39 265 VAL A N 1
ATOM 2102 C CA . VAL A 1 265 ? -9.170 -3.792 -6.375 1.00 30.39 265 VAL A CA 1
ATOM 2103 C C . VAL A 1 265 ? -8.726 -2.339 -6.207 1.00 30.39 265 VAL A C 1
ATOM 2105 O O . VAL A 1 265 ? -7.655 -2.033 -5.681 1.00 30.39 265 VAL A O 1
ATOM 2108 N N . TYR A 1 266 ? -9.563 -1.444 -6.722 1.00 32.38 266 TYR A N 1
ATOM 2109 C CA . TYR A 1 266 ? -9.462 -0.004 -6.531 1.00 32.38 266 TYR A CA 1
ATOM 2110 C C . TYR A 1 266 ? -10.100 0.409 -5.205 1.00 32.38 266 TYR A C 1
ATOM 2112 O O . TYR A 1 266 ? -11.084 -0.191 -4.777 1.00 32.38 266 TYR A O 1
ATOM 2120 N N . ARG A 1 267 ? -9.608 1.549 -4.712 1.00 34.47 267 ARG A N 1
ATOM 2121 C CA . ARG A 1 267 ? -10.256 2.513 -3.815 1.00 34.47 267 ARG A CA 1
ATOM 2122 C C . ARG A 1 267 ? -10.402 2.114 -2.361 1.00 34.47 267 ARG A C 1
ATOM 2124 O O . ARG A 1 267 ? -11.349 1.453 -1.966 1.00 34.47 267 ARG A O 1
ATOM 2131 N N . ASP A 1 268 ? -9.488 2.629 -1.545 1.00 42.56 268 ASP A N 1
ATOM 2132 C CA . ASP A 1 268 ? -9.558 2.340 -0.119 1.00 42.56 268 ASP A CA 1
ATOM 2133 C C . ASP A 1 268 ? -8.900 3.384 0.785 1.00 42.56 268 ASP A C 1
ATOM 2135 O O . ASP A 1 268 ? -8.745 3.173 1.988 1.00 42.56 268 ASP A O 1
ATOM 2139 N N . LEU A 1 269 ? -8.478 4.523 0.245 1.00 40.75 269 LEU A N 1
ATOM 2140 C CA . LEU A 1 269 ? -7.670 5.441 1.024 1.00 40.75 269 LEU A CA 1
ATOM 2141 C C . LEU A 1 269 ? -8.294 6.825 1.105 1.00 40.75 269 LEU A C 1
ATOM 2143 O O . LEU A 1 269 ? -8.320 7.600 0.156 1.00 40.75 269 LEU A O 1
ATOM 2147 N N . VAL A 1 270 ? -8.663 7.090 2.359 1.00 35.12 270 VAL A N 1
ATOM 2148 C CA . VAL A 1 270 ? -8.645 8.388 3.021 1.00 35.12 270 VAL A CA 1
ATOM 2149 C C . VAL A 1 270 ? -9.992 9.103 2.953 1.00 35.12 270 VAL A C 1
ATOM 2151 O O . VAL A 1 270 ? -10.356 9.701 1.955 1.00 35.12 270 VAL A O 1
ATOM 2154 N N . PHE A 1 271 ? -10.790 8.993 4.019 1.00 34.12 271 PHE A N 1
ATOM 2155 C CA . PHE A 1 271 ? -10.901 10.017 5.066 1.00 34.12 271 PHE A CA 1
ATOM 2156 C C . PHE A 1 271 ? -11.878 9.580 6.179 1.00 34.12 271 PHE A C 1
ATOM 2158 O O . PHE A 1 271 ? -12.846 8.869 5.936 1.00 34.12 271 PHE A O 1
ATOM 2165 N N . ASN A 1 272 ? -11.590 10.109 7.371 1.00 36.84 272 ASN A N 1
ATOM 2166 C CA . ASN A 1 272 ? -12.359 10.200 8.618 1.00 36.84 272 ASN A CA 1
ATOM 2167 C C . ASN A 1 272 ? -12.495 8.966 9.533 1.00 36.84 272 ASN A C 1
ATOM 2169 O O . ASN A 1 272 ? -13.205 8.006 9.267 1.00 36.84 272 ASN A O 1
ATOM 2173 N N . GLN A 1 273 ? -11.790 9.105 10.666 1.00 50.94 273 GLN A N 1
ATOM 2174 C CA . GLN A 1 273 ? -11.815 8.328 11.907 1.00 50.94 273 GLN A CA 1
ATOM 2175 C C . GLN A 1 273 ? -11.913 6.811 11.723 1.00 50.94 273 GLN A C 1
ATOM 2177 O O . GLN A 1 273 ? -12.924 6.180 12.006 1.00 50.94 273 GLN A O 1
ATOM 2182 N N . TRP A 1 274 ? -10.781 6.223 11.331 1.00 60.41 274 TRP A N 1
ATOM 2183 C CA . TRP A 1 274 ? -10.495 4.786 11.367 1.00 60.41 274 TRP A CA 1
ATOM 2184 C C . TRP A 1 274 ? -10.292 4.319 12.810 1.00 60.41 274 TRP A C 1
ATOM 2186 O O . TRP A 1 274 ? -9.206 3.897 13.202 1.00 60.41 274 TRP A O 1
ATOM 2196 N N . TRP A 1 275 ? -11.312 4.474 13.641 1.00 66.06 275 TRP A N 1
ATOM 2197 C CA . TRP A 1 275 ? -11.306 4.005 15.016 1.00 66.06 275 TRP A CA 1
ATOM 2198 C C . TRP A 1 275 ? -12.740 3.882 15.493 1.00 66.06 275 TRP A C 1
ATOM 2200 O O . TRP A 1 275 ? -13.592 4.697 15.151 1.00 66.06 275 TRP A O 1
ATOM 2210 N N . SER A 1 276 ? -13.016 2.861 16.290 1.00 73.56 276 SER A N 1
ATOM 2211 C CA . SER A 1 276 ? -14.296 2.760 16.977 1.00 73.56 276 SER A CA 1
ATOM 2212 C C . SER A 1 276 ? -14.060 2.950 18.462 1.00 73.56 276 SER A C 1
ATOM 2214 O O . SER A 1 276 ? -13.343 2.166 19.079 1.00 73.56 276 SER A O 1
ATOM 2216 N N . ASP A 1 277 ? -14.683 3.992 18.999 1.00 78.50 277 ASP A N 1
ATOM 2217 C CA . ASP A 1 277 ? -14.931 4.169 20.425 1.00 78.50 277 ASP A CA 1
ATOM 2218 C C . ASP A 1 277 ? -16.443 4.337 20.587 1.00 78.50 277 ASP A C 1
ATOM 2220 O O . ASP A 1 277 ? -16.973 5.446 20.514 1.00 78.50 277 ASP A O 1
ATOM 2224 N N . VAL A 1 278 ? -17.163 3.213 20.634 1.00 84.88 278 VAL A N 1
ATOM 2225 C CA . VAL A 1 278 ? -18.632 3.227 20.674 1.00 84.88 278 VAL A CA 1
ATOM 2226 C C . VAL A 1 278 ? -19.096 2.873 22.068 1.00 84.88 278 VAL A C 1
ATOM 2228 O O . VAL A 1 278 ? -18.707 1.842 22.606 1.00 84.88 278 VAL A O 1
ATOM 2231 N N . THR A 1 279 ? -19.968 3.702 22.631 1.00 90.56 279 THR A N 1
ATOM 2232 C CA . THR A 1 279 ? -20.622 3.429 23.909 1.00 90.56 279 THR A CA 1
ATOM 2233 C C . THR A 1 279 ? -22.123 3.306 23.708 1.00 90.56 279 THR A C 1
ATOM 2235 O O . THR A 1 279 ? -22.718 4.061 22.942 1.00 90.56 279 THR A O 1
ATOM 2238 N N . GLY A 1 280 ? -22.741 2.381 24.426 1.00 93.00 280 GLY A N 1
ATOM 2239 C CA . GLY A 1 280 ? -24.185 2.296 24.538 1.00 93.00 280 GLY A CA 1
ATOM 2240 C C . GLY A 1 280 ? -24.604 1.495 25.755 1.00 93.00 280 GLY A C 1
ATOM 2241 O O . GLY A 1 280 ? -23.836 1.321 26.704 1.00 93.00 280 GLY A O 1
ATOM 2242 N N . THR A 1 281 ? -25.846 1.039 25.740 1.00 96.00 281 THR A N 1
ATOM 2243 C CA . THR A 1 281 ? -26.479 0.393 26.883 1.00 96.00 281 THR A CA 1
ATOM 2244 C C . THR A 1 281 ? -27.230 -0.839 26.405 1.00 96.00 281 THR A C 1
ATOM 2246 O O . THR A 1 281 ? -27.829 -0.801 25.330 1.00 96.00 281 THR A O 1
ATOM 2249 N N . THR A 1 282 ? -27.168 -1.932 27.165 1.00 96.44 282 THR A N 1
ATOM 2250 C CA . THR A 1 282 ? -27.930 -3.138 26.840 1.00 96.44 282 THR A CA 1
ATOM 2251 C C . THR A 1 282 ? -29.430 -2.897 26.985 1.00 96.44 282 THR A C 1
ATOM 2253 O O . THR A 1 282 ? -29.874 -2.214 27.910 1.00 96.44 282 THR A O 1
ATOM 2256 N N . ASP A 1 283 ? -30.211 -3.458 26.066 1.00 96.31 283 ASP A N 1
ATOM 2257 C CA . ASP A 1 283 ? -31.670 -3.393 26.090 1.00 96.31 283 ASP A CA 1
ATOM 2258 C C . ASP A 1 283 ? -32.279 -4.266 27.209 1.00 96.31 283 ASP A C 1
ATOM 2260 O O . ASP A 1 283 ? -31.576 -4.898 28.002 1.00 96.31 283 ASP A O 1
ATOM 2264 N N . ALA A 1 284 ? -33.613 -4.325 27.271 1.00 94.88 284 ALA A N 1
ATOM 2265 C CA . ALA A 1 284 ? -34.346 -5.080 28.290 1.00 94.88 284 ALA A CA 1
ATOM 2266 C C . ALA A 1 284 ? -34.026 -6.590 28.315 1.00 94.88 284 ALA A C 1
ATOM 2268 O O . ALA A 1 284 ? -34.290 -7.253 29.318 1.00 94.88 284 ALA A O 1
ATOM 2269 N N . VAL A 1 285 ? -33.471 -7.135 27.229 1.00 95.56 285 VAL A N 1
ATOM 2270 C CA . VAL A 1 285 ? -33.073 -8.543 27.109 1.00 95.56 285 VAL A CA 1
ATOM 2271 C C . VAL A 1 285 ? -31.551 -8.722 27.116 1.00 95.56 285 VAL A C 1
ATOM 2273 O O . VAL A 1 285 ? -31.059 -9.817 26.863 1.00 95.56 285 VAL A O 1
ATOM 2276 N N . GLY A 1 286 ? -30.800 -7.687 27.505 1.00 94.62 286 GLY A N 1
ATOM 2277 C CA . GLY A 1 286 ? -29.355 -7.758 27.695 1.00 94.62 286 GLY A CA 1
ATOM 2278 C C . GLY A 1 286 ? -28.553 -7.631 26.401 1.00 94.62 286 GLY A C 1
ATOM 2279 O O . GLY A 1 286 ? -27.362 -7.944 26.403 1.00 94.62 286 GLY A O 1
ATOM 2280 N N . HIS A 1 287 ? -29.159 -7.178 25.303 1.00 96.50 287 HIS A N 1
ATOM 2281 C CA . HIS A 1 287 ? -28.479 -7.070 24.017 1.00 96.50 287 HIS A CA 1
ATOM 2282 C C . HIS A 1 287 ? -27.958 -5.665 23.735 1.00 96.50 287 HIS A C 1
ATOM 2284 O O . HIS A 1 287 ? -28.588 -4.665 24.065 1.00 96.50 287 HIS A O 1
ATOM 2290 N N . PHE A 1 288 ? -26.815 -5.589 23.061 1.00 93.81 288 PHE A N 1
ATOM 2291 C CA . PHE A 1 288 ? -26.281 -4.352 22.503 1.00 93.81 288 PHE A CA 1
ATOM 2292 C C . PHE A 1 288 ? -25.785 -4.606 21.081 1.00 93.81 288 PHE A C 1
ATOM 2294 O O . PHE A 1 288 ? -25.116 -5.608 20.824 1.00 93.81 288 PHE A O 1
ATOM 2301 N N . THR A 1 289 ? -26.096 -3.696 20.158 1.00 92.06 289 THR A N 1
ATOM 2302 C CA . THR A 1 289 ? -25.637 -3.784 18.768 1.00 92.06 289 THR A CA 1
ATOM 2303 C C . THR A 1 289 ? -24.955 -2.503 18.333 1.00 92.06 289 THR A C 1
ATOM 2305 O O . THR A 1 289 ? -25.311 -1.408 18.765 1.00 92.06 289 THR A O 1
ATOM 2308 N N . SER A 1 290 ? -23.943 -2.644 17.484 1.00 89.81 290 SER A N 1
ATOM 2309 C CA . SER A 1 290 ? -23.246 -1.511 16.887 1.00 89.81 290 SER A CA 1
ATOM 2310 C C . SER A 1 290 ? -22.573 -1.922 15.587 1.00 89.81 290 SER A C 1
ATOM 2312 O O . SER A 1 290 ? -22.306 -3.101 15.360 1.00 89.81 290 SER A O 1
ATOM 2314 N N . ARG A 1 291 ? -22.253 -0.933 14.754 1.00 86.25 291 ARG A N 1
ATOM 2315 C CA . ARG A 1 291 ? -21.448 -1.117 13.552 1.00 86.25 291 ARG A CA 1
ATOM 2316 C C . ARG A 1 291 ? -20.084 -0.476 13.755 1.00 86.25 291 ARG A C 1
ATOM 2318 O O . ARG A 1 291 ? -19.969 0.748 13.838 1.00 86.25 291 ARG A O 1
ATOM 2325 N N . VAL A 1 292 ? -19.050 -1.303 13.833 1.00 85.44 292 VAL A N 1
ATOM 2326 C CA . VAL A 1 292 ? -17.693 -0.893 14.223 1.00 85.44 292 VAL A CA 1
ATOM 2327 C C . VAL A 1 292 ? -16.675 -1.320 13.168 1.00 85.44 292 VAL A C 1
ATOM 2329 O O . VAL A 1 292 ? -16.942 -2.216 12.371 1.00 85.44 292 VAL A O 1
ATOM 2332 N N . PHE A 1 293 ? -15.524 -0.653 13.121 1.00 81.62 293 PHE A N 1
ATOM 2333 C CA . PHE A 1 293 ? -14.448 -1.007 12.196 1.00 81.62 293 PHE A CA 1
ATOM 2334 C C . PHE A 1 293 ? -13.897 -2.414 12.470 1.00 81.62 293 PHE A C 1
ATOM 2336 O O . PHE A 1 293 ? -13.965 -2.945 13.572 1.00 81.62 293 PHE A O 1
ATOM 2343 N N . GLN A 1 294 ? -13.321 -3.048 11.460 1.00 79.25 294 GLN A N 1
ATOM 2344 C CA . GLN A 1 294 ? -12.588 -4.294 11.665 1.00 79.25 294 GLN A CA 1
ATOM 2345 C C . GLN A 1 294 ? -11.313 -3.996 12.473 1.00 79.25 294 GLN A C 1
ATOM 2347 O O . GLN A 1 294 ? -10.584 -3.039 12.196 1.00 79.25 294 GLN A O 1
ATOM 2352 N N . GLY A 1 295 ? -11.049 -4.785 13.512 1.00 78.00 295 GLY A N 1
ATOM 2353 C CA . GLY A 1 295 ? -10.021 -4.457 14.496 1.00 78.00 295 GLY A CA 1
ATOM 2354 C C . GLY A 1 295 ? -10.003 -5.383 15.702 1.00 78.00 295 GLY A C 1
ATOM 2355 O O . GLY A 1 295 ? -10.862 -6.244 15.870 1.00 78.00 295 GLY A O 1
ATOM 2356 N N . HIS A 1 296 ? -9.007 -5.182 16.554 1.00 81.19 296 HIS A N 1
ATOM 2357 C CA . HIS A 1 296 ? -8.933 -5.751 17.893 1.00 81.19 296 HIS A CA 1
ATOM 2358 C C . HIS A 1 296 ? -9.530 -4.767 18.892 1.00 81.19 296 HIS A C 1
ATOM 2360 O O . HIS A 1 296 ? -9.262 -3.565 18.798 1.00 81.19 296 HIS A O 1
ATOM 2366 N N . TYR A 1 297 ? -10.298 -5.280 19.844 1.00 85.00 297 TYR A N 1
ATOM 2367 C CA . TYR A 1 297 ? -11.114 -4.493 20.758 1.00 85.00 297 TYR A CA 1
ATOM 2368 C C . TYR A 1 297 ? -11.000 -4.977 22.192 1.00 85.00 297 TYR A C 1
ATOM 2370 O O . TYR A 1 297 ? -11.032 -6.185 22.421 1.00 85.00 297 TYR A O 1
ATOM 2378 N N . ASP A 1 298 ? -11.021 -4.017 23.114 1.00 89.94 298 ASP A N 1
ATOM 2379 C CA . ASP A 1 298 ? -11.420 -4.219 24.502 1.00 89.94 298 ASP A CA 1
ATOM 2380 C C . ASP A 1 298 ? -12.905 -3.841 24.625 1.00 89.94 298 ASP A C 1
ATOM 2382 O O . ASP A 1 298 ? -13.319 -2.723 24.297 1.00 89.94 298 ASP A O 1
ATOM 2386 N N . ILE A 1 299 ? -13.730 -4.782 25.080 1.00 91.69 299 ILE A N 1
ATOM 2387 C CA . ILE A 1 299 ? -15.154 -4.572 25.351 1.00 91.69 299 ILE A CA 1
ATOM 2388 C C . ILE A 1 299 ? -15.336 -4.402 26.849 1.00 91.69 299 ILE A C 1
ATOM 2390 O O . ILE A 1 299 ? -15.231 -5.367 27.603 1.00 91.69 299 ILE A O 1
ATOM 2394 N N . HIS A 1 300 ? -15.651 -3.189 27.276 1.00 94.38 300 HIS A N 1
ATOM 2395 C CA . HIS A 1 300 ? -15.937 -2.868 28.663 1.00 94.38 300 HIS A CA 1
ATOM 2396 C C . HIS A 1 300 ? -17.442 -2.956 28.891 1.00 94.38 300 HIS A C 1
ATOM 2398 O O . HIS A 1 300 ? -18.195 -2.135 28.373 1.00 94.38 300 HIS A O 1
ATOM 2404 N N . VAL A 1 301 ? -17.889 -3.925 29.681 1.00 95.75 301 VAL A N 1
ATOM 2405 C CA . VAL A 1 301 ? -19.268 -3.996 30.172 1.00 95.75 301 VAL A CA 1
ATOM 2406 C C . VAL A 1 301 ? -19.275 -3.508 31.611 1.00 95.75 301 VAL A C 1
ATOM 2408 O O . VAL A 1 301 ? -18.500 -4.013 32.416 1.00 95.75 301 VAL A O 1
ATOM 2411 N N . THR A 1 302 ? -20.126 -2.545 31.947 1.00 95.75 302 THR A N 1
ATOM 2412 C CA . THR A 1 302 ? -20.220 -1.940 33.279 1.00 95.75 302 THR A CA 1
ATOM 2413 C C . THR A 1 302 ? -21.666 -1.938 33.759 1.00 95.75 302 THR A C 1
ATOM 2415 O O . THR A 1 302 ? -22.564 -1.477 33.056 1.00 95.75 302 THR A O 1
ATOM 2418 N N . LYS A 1 303 ? -21.908 -2.402 34.987 1.00 94.88 303 LYS A N 1
ATOM 2419 C CA . LYS A 1 303 ? -23.214 -2.308 35.656 1.00 94.88 303 LYS A CA 1
ATOM 2420 C C . LYS A 1 303 ? -22.997 -1.932 37.117 1.00 94.88 303 LYS A C 1
ATOM 2422 O O . LYS A 1 303 ? -22.289 -2.623 37.851 1.00 94.88 303 LYS A O 1
ATOM 2427 N N . GLY A 1 304 ? -23.600 -0.821 37.539 1.00 91.94 304 GLY A N 1
ATOM 2428 C CA . GLY A 1 304 ? -23.305 -0.230 38.845 1.00 91.94 304 GLY A CA 1
ATOM 2429 C C . GLY A 1 304 ? -21.816 0.112 38.954 1.00 91.94 304 GLY A C 1
ATOM 2430 O O . GLY A 1 304 ? -21.289 0.824 38.108 1.00 91.94 304 GLY A O 1
ATOM 2431 N N . ASN A 1 305 ? -21.137 -0.445 39.960 1.00 91.06 305 ASN A N 1
ATOM 2432 C CA . ASN A 1 305 ? -19.719 -0.172 40.235 1.00 91.06 305 ASN A CA 1
ATOM 2433 C C . ASN A 1 305 ? -18.766 -1.266 39.721 1.00 91.06 305 ASN A C 1
ATOM 2435 O O . ASN A 1 305 ? -17.587 -1.261 40.069 1.00 91.06 305 ASN A O 1
ATOM 2439 N N . LYS A 1 306 ? -19.269 -2.240 38.955 1.00 93.94 306 LYS A N 1
ATOM 2440 C CA . LYS A 1 306 ? -18.466 -3.341 38.413 1.00 93.94 306 LYS A CA 1
ATOM 2441 C C . LYS A 1 306 ? -18.232 -3.145 36.923 1.00 93.94 306 LYS A C 1
ATOM 2443 O O . LYS A 1 306 ? -19.170 -2.784 36.214 1.00 93.94 306 LYS A O 1
ATOM 2448 N N . THR A 1 307 ? -17.034 -3.492 36.455 1.00 95.38 307 THR A N 1
ATOM 2449 C CA . THR A 1 307 ? -16.676 -3.522 35.033 1.00 95.38 307 THR A CA 1
ATOM 2450 C C . THR A 1 307 ? -15.989 -4.841 34.690 1.00 95.38 307 THR A C 1
ATOM 2452 O O . THR A 1 307 ? -15.114 -5.296 35.426 1.00 95.38 307 THR A O 1
ATOM 2455 N N . LYS A 1 308 ? -16.360 -5.435 33.554 1.00 94.38 308 LYS A N 1
ATOM 2456 C CA . LYS A 1 308 ? -15.711 -6.599 32.946 1.00 94.38 308 LYS A CA 1
ATOM 2457 C C . LYS A 1 308 ? -15.152 -6.199 31.590 1.00 94.38 308 LYS A C 1
ATOM 2459 O O . LYS A 1 308 ? -15.833 -5.510 30.836 1.00 94.38 308 LYS A O 1
ATOM 2464 N N . ILE A 1 309 ? -13.932 -6.638 31.295 1.00 93.50 309 ILE A N 1
ATOM 2465 C CA . ILE A 1 309 ? -13.265 -6.389 30.016 1.00 93.50 309 ILE A CA 1
ATOM 2466 C C . ILE A 1 309 ? -13.149 -7.717 29.273 1.00 93.50 309 ILE A C 1
ATOM 2468 O O . ILE A 1 309 ? -12.713 -8.711 29.855 1.00 93.50 309 ILE A O 1
ATOM 2472 N N . VAL A 1 310 ? -13.572 -7.740 28.011 1.00 91.88 310 VAL A N 1
ATOM 2473 C CA . VAL A 1 310 ? -13.441 -8.894 27.114 1.00 91.88 310 VAL A CA 1
ATOM 2474 C C . VAL A 1 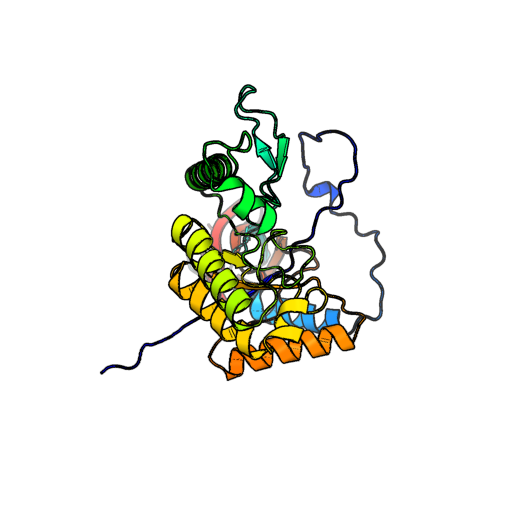310 ? -12.696 -8.459 25.863 1.00 91.88 310 VAL A C 1
ATOM 2476 O O . VAL A 1 310 ? -13.095 -7.494 25.223 1.00 91.88 310 VAL A O 1
ATOM 2479 N N . GLU A 1 311 ? -11.640 -9.178 25.499 1.00 90.25 311 GLU A N 1
ATOM 2480 C CA . GLU A 1 311 ? -10.914 -8.928 24.255 1.00 90.25 311 GLU A CA 1
ATOM 2481 C C . GLU A 1 311 ? -11.578 -9.669 23.085 1.00 90.25 311 GLU A C 1
ATOM 2483 O O . GLU A 1 311 ? -11.954 -10.837 23.208 1.00 90.25 311 GLU A O 1
ATOM 2488 N N . THR A 1 312 ? -11.707 -9.015 21.928 1.00 86.31 312 THR A N 1
ATOM 2489 C CA . THR A 1 312 ? -12.173 -9.665 20.691 1.00 86.31 312 THR A CA 1
ATOM 2490 C C . THR A 1 312 ? -11.451 -9.147 19.449 1.00 86.31 312 THR A C 1
ATOM 2492 O O . THR A 1 312 ? -10.815 -8.092 19.462 1.00 86.31 312 THR A O 1
ATOM 2495 N N . THR A 1 313 ? -11.562 -9.891 18.346 1.00 84.06 313 THR A N 1
ATOM 2496 C CA . THR A 1 313 ? -11.075 -9.489 17.021 1.00 84.06 313 THR A CA 1
ATOM 2497 C C . THR A 1 313 ? -12.186 -9.592 15.985 1.00 84.06 313 THR A C 1
ATOM 2499 O O . THR A 1 313 ? -12.689 -10.680 15.702 1.00 84.06 313 THR A O 1
ATOM 2502 N N . LEU A 1 314 ? -12.505 -8.466 15.355 1.00 79.25 314 LEU A N 1
ATOM 2503 C CA . LEU A 1 314 ? -13.417 -8.375 14.221 1.00 79.25 314 LEU A CA 1
ATOM 2504 C C . LEU A 1 314 ? -12.616 -8.445 12.923 1.00 79.25 314 LEU A C 1
ATOM 2506 O O . LEU A 1 314 ? -11.828 -7.548 12.623 1.00 79.25 314 LEU A O 1
ATOM 2510 N N . SER A 1 315 ? -12.797 -9.538 12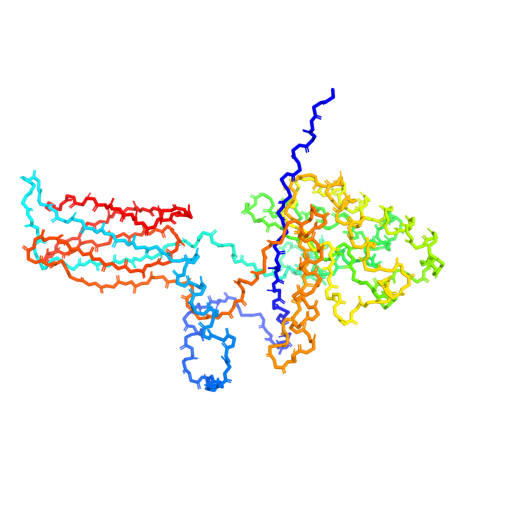.179 1.00 67.94 315 SER A N 1
ATOM 2511 C CA . SER A 1 315 ? -12.021 -9.858 10.974 1.00 67.94 315 SER A CA 1
ATOM 2512 C C . SER A 1 315 ? -12.843 -9.684 9.699 1.00 67.94 315 SER A C 1
ATOM 2514 O O . SER A 1 315 ? -14.072 -9.761 9.713 1.00 67.94 315 SER A O 1
ATOM 2516 N N . HIS A 1 316 ? -12.146 -9.519 8.576 1.00 57.72 316 HIS A N 1
ATOM 2517 C CA . HIS A 1 316 ? -12.757 -9.446 7.254 1.00 57.72 316 HIS A CA 1
ATOM 2518 C C . HIS A 1 316 ? -13.524 -10.739 6.906 1.00 57.72 316 HIS A C 1
ATOM 2520 O O . HIS A 1 316 ? -13.029 -11.839 7.149 1.00 57.72 316 HIS A O 1
ATOM 2526 N N . GLY A 1 317 ? -14.723 -10.607 6.324 1.00 55.69 317 GLY A N 1
ATOM 2527 C CA . GLY A 1 317 ? -15.542 -11.730 5.838 1.00 55.69 317 GLY A CA 1
ATOM 2528 C C . GLY A 1 317 ? -16.663 -12.208 6.772 1.00 55.69 317 GLY A C 1
ATOM 2529 O O . GLY A 1 317 ? -17.474 -13.032 6.357 1.00 55.69 317 GLY A O 1
ATOM 2530 N N . GLN A 1 318 ? -16.762 -11.678 7.996 1.00 57.19 318 GLN A N 1
ATOM 2531 C CA . GLN A 1 318 ? -17.928 -11.879 8.863 1.00 57.19 318 GLN A CA 1
ATOM 2532 C C . GLN A 1 318 ? -18.821 -10.635 8.813 1.00 57.19 318 GLN A C 1
ATOM 2534 O O . GLN A 1 318 ? -18.431 -9.557 9.267 1.00 57.19 318 GLN A O 1
ATOM 2539 N N . SER A 1 319 ? -20.013 -10.784 8.229 1.00 58.22 319 SER A N 1
ATOM 2540 C CA . SER A 1 319 ? -21.019 -9.716 8.165 1.00 58.22 319 SER A CA 1
ATOM 2541 C C . SER A 1 319 ? -21.555 -9.359 9.551 1.00 58.22 319 SER A C 1
ATOM 2543 O O . SER A 1 319 ? -21.803 -8.187 9.821 1.00 58.22 319 SER A O 1
ATOM 2545 N N . VAL A 1 320 ? -21.661 -10.356 10.434 1.00 68.25 320 VAL A N 1
ATOM 2546 C CA . VAL A 1 320 ? -22.113 -10.219 11.821 1.00 68.25 320 VAL A CA 1
ATOM 2547 C C . VAL A 1 320 ? -21.190 -11.025 12.728 1.00 68.25 320 VAL A C 1
ATOM 2549 O O . VAL A 1 320 ? -20.942 -12.204 12.462 1.00 68.25 320 VAL A O 1
ATOM 2552 N N . GLN A 1 321 ? -20.708 -10.416 13.810 1.00 78.94 321 GLN A N 1
ATOM 2553 C CA . GLN A 1 321 ? -20.046 -11.135 14.897 1.00 78.94 321 GLN A CA 1
ATOM 2554 C C . GLN A 1 321 ? -20.924 -11.081 16.149 1.00 78.94 321 GLN A C 1
ATOM 2556 O O . GLN A 1 321 ? -21.389 -10.012 16.538 1.00 78.94 321 GLN A O 1
ATOM 2561 N N . SER A 1 322 ? -21.165 -12.235 16.770 1.00 85.31 322 SER A N 1
ATOM 2562 C CA . SER A 1 322 ? -21.969 -12.347 17.990 1.00 85.31 322 SER A CA 1
ATOM 2563 C C . SER A 1 322 ? -21.095 -12.794 19.154 1.00 85.31 322 SER A C 1
ATOM 2565 O O . SER A 1 322 ? -20.398 -13.802 19.045 1.00 85.31 322 SER A O 1
ATOM 2567 N N . LEU A 1 323 ? -21.137 -12.063 20.267 1.00 88.69 323 LEU A N 1
ATOM 2568 C CA . LEU A 1 323 ? -20.390 -12.388 21.482 1.00 88.69 323 LEU A CA 1
ATOM 2569 C C . LEU A 1 323 ? -21.339 -12.466 22.674 1.00 88.69 323 LEU A C 1
ATOM 2571 O O . LEU A 1 323 ? -22.105 -11.540 22.939 1.00 88.69 323 LEU A O 1
ATOM 2575 N N . ASN A 1 324 ? -21.232 -13.557 23.425 1.00 92.00 324 ASN A N 1
ATOM 2576 C CA . ASN A 1 324 ? -21.922 -13.715 24.698 1.00 92.00 324 ASN A CA 1
ATOM 2577 C C . ASN A 1 324 ? -20.950 -13.375 25.829 1.00 92.00 324 ASN A C 1
ATOM 2579 O O . ASN A 1 324 ? -19.919 -14.030 25.986 1.00 92.00 324 ASN A O 1
ATOM 2583 N N . ILE A 1 325 ? -21.280 -12.352 26.613 1.00 92.75 325 ILE A N 1
ATOM 2584 C CA . ILE A 1 325 ? -20.498 -11.891 27.756 1.00 92.75 325 ILE A CA 1
ATOM 2585 C C . ILE A 1 325 ? -21.258 -12.250 29.027 1.00 92.75 325 ILE A C 1
ATOM 2587 O O . ILE A 1 325 ? -22.297 -11.672 29.333 1.00 92.75 325 ILE A O 1
ATOM 2591 N N . VAL A 1 326 ? -20.707 -13.186 29.793 1.00 93.62 326 VAL A N 1
ATOM 2592 C CA . VAL A 1 326 ? -21.197 -13.478 31.143 1.00 93.62 326 VAL A CA 1
ATOM 2593 C C . VAL A 1 326 ? -20.668 -12.393 32.091 1.00 93.62 326 VAL A C 1
ATOM 2595 O O . VAL A 1 326 ? -19.463 -12.150 32.094 1.00 93.62 326 VAL A O 1
ATOM 2598 N N . PHE A 1 327 ? -21.519 -11.709 32.850 1.00 91.12 327 PHE A N 1
ATOM 2599 C CA . PHE A 1 327 ? -21.193 -10.564 33.705 1.00 91.12 327 PHE A CA 1
ATOM 2600 C C . PHE A 1 327 ? -21.603 -10.843 35.161 1.00 91.12 327 PHE A C 1
ATOM 2602 O O . PHE A 1 327 ? -22.791 -10.978 35.451 1.00 91.12 327 PHE A O 1
ATOM 2609 N N . ASP A 1 328 ? -20.615 -10.914 36.061 1.00 80.06 328 ASP A N 1
ATOM 2610 C CA . ASP A 1 328 ? -20.753 -11.458 37.426 1.00 80.06 328 ASP A CA 1
ATOM 2611 C C . ASP A 1 328 ? -20.648 -10.401 38.545 1.00 80.06 328 ASP A C 1
ATOM 2613 O O . ASP A 1 328 ? -19.734 -9.540 38.540 1.00 80.06 328 ASP A O 1
#

Radius of gyration: 24.3 Å; Cα contacts (8 Å, |Δi|>4): 525; chains: 1; bounding box: 67×53×69 Å

pLDDT: mean 70.19, std 23.53, range [21.12, 98.12]

Solvent-accessible surface area (backbone atoms only — not comparable to full-atom values): 19045 Å² total; per-residue (Å²): 136,81,82,81,82,79,84,61,60,30,40,46,50,63,82,80,77,77,75,79,74,84,74,78,91,72,97,68,84,61,76,74,77,75,73,65,87,78,70,84,72,80,89,83,55,74,65,54,60,54,52,52,53,46,43,57,65,74,45,32,28,40,38,39,39,38,33,20,30,90,86,69,45,56,39,46,69,25,39,36,34,38,41,57,75,41,63,76,66,86,85,84,77,81,49,54,38,65,35,89,91,46,88,92,73,51,62,74,46,57,52,61,46,48,48,26,42,38,53,38,64,64,20,74,38,92,84,41,94,50,53,48,56,61,52,54,51,50,50,53,50,56,28,52,78,67,75,44,85,42,70,44,46,25,63,30,45,35,26,76,88,51,39,50,93,82,63,53,88,49,64,70,49,33,53,52,52,52,52,52,49,34,35,52,62,28,48,79,40,47,74,69,33,59,30,32,26,51,37,34,32,63,85,86,26,36,54,50,41,73,70,59,37,72,69,48,54,57,55,51,54,51,40,37,42,71,22,18,77,68,35,40,42,20,50,26,46,81,85,52,93,87,38,69,66,56,52,51,50,54,53,49,52,43,50,53,37,34,78,71,73,43,38,63,44,79,80,82,76,86,82,81,76,96,70,37,78,49,73,52,55,20,38,90,72,4,38,39,75,50,78,36,56,41,20,32,32,42,35,38,40,31,52,93,96,46,74,49,77,47,80,50,74,47,59,90,92,48,72,63,47,79,45,80,43,75,55,129

Organism: Folsomia candida (NCBI:txid158441)

Foldseek 3Di:
DDDPPPPAEAEEDEDPDPPDPDDDDDPDPPVVVVPPPPDDDDDDQPVVVVQVVCCLVFFKAKEKEFEAAPVRAADFFWKKKKFFDWAPDDDDDFDQFDDPVDPPDDGDHTPLCCLQAQNVVQCPDPPPPPVSVVRNVVVLVVCVVVVRADERPALDAQAPVSHHVPQDPAQVSNLVVSLVSLLVSLQSCAPSHQAYQLYEACPVRPSNCVRHNLCSVLVSVVSNCVNHVRHRYYNYHHDPSVDPVRVVVVVVSQVVCCVVSNNYDYDDDDDDDLTDTDMDTAHPRNMDMDMGGFGWIWMWTGDDHDIDTDIDGRDGPHNYDYYYHHDD